Protein AF-A0A644Y6Y7-F1 (afdb_monomer)

Solvent-accessible surface area (backbone atoms only — not comparable to full-atom values): 11329 Å² total; per-residue (Å²): 133,90,76,83,87,80,85,87,76,95,66,76,92,80,59,76,90,60,76,43,80,50,79,48,65,76,40,75,48,71,58,93,58,73,87,59,86,86,67,81,87,57,89,36,66,72,38,79,41,64,37,29,36,43,36,39,32,54,29,38,30,46,58,86,27,47,27,27,39,36,35,48,16,32,20,32,39,39,35,35,44,30,40,24,22,5,34,22,27,32,36,40,32,64,40,100,88,33,59,34,57,37,37,38,38,33,39,43,41,74,39,92,52,36,75,30,49,33,34,51,40,79,68,52,95,68,77,60,63,26,37,39,34,43,32,76,23,70,37,49,48,85,54,42,33,45,46,58,61,102,57,71,50,56,49,44,74,44,33,56,30,39,29,38,28,96,59,63,50,77,78,65,48,37,23,29,44,37,51,19,33,41,32,40,79,75,68,52,92,97,54,85,42,38,28,36,26,75,34,67,27,57,59,52,22,49,59,40,74,64,132

Foldseek 3Di:
DPDDDDDDDPDDPPDDQDADAEEDEQEEQDDPCPVPPPDPPDQFESEEDDAHEYEYYLYEYAEDHQEDYEDELYQYYYYAQYEYAYQEDYEYDHDPPHHNAEHEAHNYYYDPNHQAPYEYPDADQDDDAYEYEYYPAEEELSNQAHYDPPDPHNYHYHYAYEYEYCDDLQVVQRAHAANYKYAYPDDDPPDAGIWGFHHHDRGHTDIDGDD

Mean predicted aligned error: 7.57 Å

Organism: NCBI:txid1076179

Secondary structure (DSSP, 8-state):
------------TT---S-EEEEEEEEEE--TTTT-TT--SS--EEEEEESEEEEEEEEEE-TT-SEEEEEES-SEEEEEEEEE-SSEEEEEE-BTTB---EEEEEEEEE-TT-SEEEEE-S--SS----EEEEES-EEEGGGS--B--SS-TTPEEEE--EEEESS-TTTTT--B-TT-EEEESSPPTTS--EEEE-S-BSS---EEE--

Radius of gyration: 17.97 Å; Cα contacts (8 Å, |Δi|>4): 541; chains: 1; bounding box: 52×45×50 Å

Structure (mmCIF, N/CA/C/O backbone):
data_AF-A0A644Y6Y7-F1
#
_entry.id   AF-A0A644Y6Y7-F1
#
loop_
_atom_site.group_PDB
_atom_site.id
_atom_site.type_symbol
_atom_site.label_atom_id
_atom_site.label_alt_id
_atom_site.label_comp_id
_atom_site.label_asym_id
_atom_site.label_entity_id
_atom_site.label_seq_id
_atom_site.pdbx_PDB_ins_code
_atom_site.Cartn_x
_atom_site.Cartn_y
_atom_site.Cartn_z
_atom_site.occupancy
_atom_site.B_iso_or_equiv
_atom_site.auth_seq_id
_atom_site.auth_comp_id
_atom_site.auth_asym_id
_atom_site.auth_atom_id
_atom_site.pdbx_PDB_model_num
ATOM 1 N N . MET A 1 1 ? 11.409 -24.906 -17.762 1.00 33.22 1 MET A N 1
ATOM 2 C CA . MET A 1 1 ? 11.076 -23.745 -16.914 1.00 33.22 1 MET A CA 1
ATOM 3 C C . MET A 1 1 ? 11.241 -22.512 -17.775 1.00 33.22 1 MET A C 1
ATOM 5 O O . MET A 1 1 ? 12.354 -22.256 -18.216 1.00 33.22 1 MET A O 1
ATOM 9 N N . ASN A 1 2 ? 10.146 -21.827 -18.093 1.00 30.47 2 ASN A N 1
ATOM 10 C CA . ASN A 1 2 ? 10.192 -20.562 -18.823 1.00 30.47 2 ASN A CA 1
ATOM 11 C C . ASN A 1 2 ? 10.361 -19.451 -17.783 1.00 30.47 2 ASN A C 1
ATOM 13 O O . ASN A 1 2 ? 9.376 -18.983 -17.228 1.00 30.47 2 ASN A O 1
ATOM 17 N N . GLY A 1 3 ? 11.607 -19.117 -17.449 1.00 36.16 3 GLY A N 1
ATOM 18 C CA . GLY A 1 3 ? 11.905 -17.978 -16.581 1.00 36.16 3 GLY A CA 1
ATOM 19 C C . GLY A 1 3 ? 11.764 -16.668 -17.356 1.00 36.16 3 GLY A C 1
ATOM 20 O O . GLY A 1 3 ? 12.211 -16.578 -18.500 1.00 36.16 3 GLY A O 1
ATOM 21 N N . VAL A 1 4 ? 11.136 -15.665 -16.744 1.00 34.22 4 VAL A N 1
ATOM 22 C CA . VAL A 1 4 ? 11.093 -14.292 -17.265 1.00 34.22 4 VAL A CA 1
ATOM 23 C C . VAL A 1 4 ? 12.435 -13.622 -16.965 1.00 34.22 4 VAL A C 1
ATOM 25 O O . VAL A 1 4 ? 12.913 -13.659 -15.834 1.00 34.22 4 VAL A O 1
ATOM 28 N N . ILE A 1 5 ? 13.055 -13.018 -17.981 1.00 32.66 5 ILE A N 1
ATOM 29 C CA . ILE A 1 5 ? 14.253 -12.188 -17.813 1.00 32.66 5 ILE A CA 1
ATOM 30 C C . ILE A 1 5 ? 13.785 -10.784 -17.424 1.00 32.66 5 ILE A C 1
ATOM 32 O O . ILE A 1 5 ? 13.133 -10.108 -18.219 1.00 32.66 5 ILE A O 1
ATOM 36 N N . VAL A 1 6 ? 14.114 -10.350 -16.208 1.00 36.97 6 VAL A N 1
ATOM 37 C CA . VAL A 1 6 ? 13.891 -8.973 -15.747 1.00 36.97 6 VAL A CA 1
ATOM 38 C C . VAL A 1 6 ? 15.163 -8.168 -15.999 1.00 36.97 6 VAL A C 1
ATOM 40 O O . VAL A 1 6 ? 16.246 -8.543 -15.551 1.00 36.97 6 VAL A O 1
ATOM 43 N N . HIS A 1 7 ? 15.040 -7.063 -16.730 1.00 34.38 7 HIS A N 1
ATOM 44 C CA . HIS A 1 7 ? 16.131 -6.116 -16.932 1.00 34.38 7 HIS A CA 1
ATOM 45 C C . HIS A 1 7 ? 16.099 -5.063 -15.822 1.00 34.38 7 HIS A C 1
ATOM 47 O O . HIS A 1 7 ? 15.185 -4.245 -15.768 1.00 34.38 7 HIS A O 1
ATOM 53 N N . VAL A 1 8 ? 17.104 -5.077 -14.947 1.00 38.03 8 VAL A N 1
ATOM 54 C CA . VAL A 1 8 ? 17.362 -3.987 -13.998 1.00 38.03 8 VAL A CA 1
ATOM 55 C C . VAL A 1 8 ? 18.217 -2.951 -14.726 1.00 38.03 8 VAL A C 1
ATOM 57 O O . VAL A 1 8 ? 19.347 -3.248 -15.113 1.00 38.03 8 VAL A O 1
ATOM 60 N N . ILE A 1 9 ? 17.657 -1.770 -14.991 1.00 42.19 9 ILE A N 1
ATOM 61 C CA . ILE A 1 9 ? 18.339 -0.675 -15.693 1.00 42.19 9 ILE A CA 1
ATOM 62 C C . ILE A 1 9 ? 18.574 0.460 -14.692 1.00 42.19 9 ILE A C 1
ATOM 64 O O . ILE A 1 9 ? 17.620 0.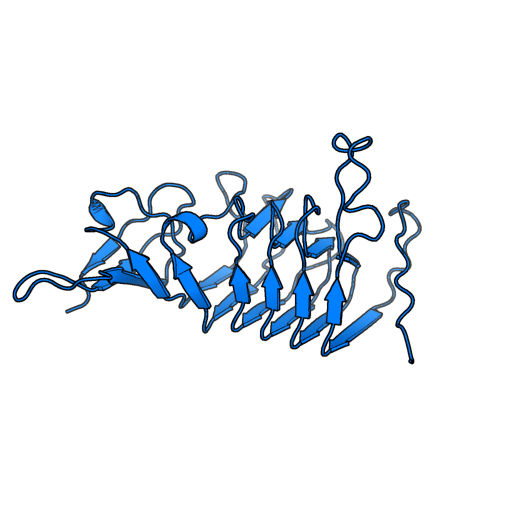989 -14.130 1.00 42.19 9 ILE A O 1
ATOM 68 N N . ASP A 1 10 ? 19.841 0.833 -14.499 1.00 37.38 10 ASP A N 1
ATOM 69 C CA . ASP A 1 10 ? 20.283 1.880 -13.558 1.00 37.38 10 ASP A CA 1
ATOM 70 C C . ASP A 1 10 ? 20.331 3.297 -14.182 1.00 37.38 10 ASP A C 1
ATOM 72 O O . ASP A 1 10 ? 20.701 4.257 -13.507 1.00 37.38 10 ASP A O 1
ATOM 76 N N . ILE A 1 11 ? 19.996 3.462 -15.471 1.00 43.34 11 ILE A N 1
ATOM 77 C CA . ILE A 1 11 ? 20.099 4.746 -16.192 1.00 43.34 11 ILE A CA 1
ATOM 78 C C . ILE A 1 11 ? 18.731 5.141 -16.758 1.00 43.34 11 ILE A C 1
ATOM 80 O O . ILE A 1 11 ? 18.232 4.524 -17.697 1.00 43.34 11 ILE A O 1
ATOM 84 N N . PHE A 1 12 ? 18.134 6.177 -16.165 1.00 52.59 12 PHE A N 1
ATOM 85 C CA . PHE A 1 12 ? 16.732 6.554 -16.373 1.00 52.59 12 PHE A CA 1
ATOM 86 C C . PHE A 1 12 ? 16.485 7.574 -17.501 1.00 52.59 12 PHE A C 1
ATOM 88 O O . PHE A 1 12 ? 15.364 7.646 -18.005 1.00 52.59 12 PHE A O 1
ATOM 95 N N . ASP A 1 13 ? 17.500 8.339 -17.921 1.00 50.34 13 ASP A N 1
ATOM 96 C CA . ASP A 1 13 ? 17.344 9.427 -18.908 1.00 50.34 13 ASP A CA 1
ATOM 97 C C . ASP A 1 13 ? 17.170 8.935 -20.359 1.00 50.34 13 ASP A C 1
ATOM 99 O O . ASP A 1 13 ? 16.609 9.653 -21.188 1.00 50.34 13 ASP A O 1
ATOM 103 N N . ASP A 1 14 ? 17.573 7.693 -20.649 1.00 53.72 14 ASP A N 1
ATOM 104 C CA . ASP A 1 14 ? 17.493 7.072 -21.981 1.00 53.72 14 ASP A CA 1
ATOM 105 C C . ASP A 1 14 ? 16.327 6.074 -22.121 1.00 53.72 14 ASP A C 1
ATOM 107 O O . ASP A 1 14 ? 16.214 5.378 -23.135 1.00 53.72 14 ASP A O 1
ATOM 111 N N . LEU A 1 15 ? 15.459 5.959 -21.108 1.00 56.88 15 LEU A N 1
ATOM 112 C CA . LEU A 1 15 ? 14.382 4.974 -21.142 1.00 56.88 15 LEU A CA 1
ATOM 113 C C . LEU A 1 15 ? 13.337 5.343 -22.216 1.00 56.88 15 LEU A C 1
ATOM 115 O O . LEU A 1 15 ? 12.848 6.480 -22.250 1.00 56.88 15 LEU A O 1
ATOM 119 N N . PRO A 1 16 ? 12.967 4.400 -23.104 1.00 60.19 16 PRO A N 1
ATOM 120 C CA . PRO A 1 16 ? 11.971 4.654 -24.134 1.00 60.19 16 PRO A CA 1
ATOM 121 C C . PRO A 1 16 ? 10.633 5.045 -23.503 1.00 60.19 16 PRO A C 1
ATOM 123 O O . PRO A 1 16 ? 10.139 4.372 -22.602 1.00 60.19 16 PRO A O 1
ATOM 126 N N . LYS A 1 17 ? 10.006 6.105 -24.019 1.00 67.12 17 LYS A N 1
ATOM 127 C CA . LYS A 1 17 ? 8.669 6.565 -23.595 1.00 67.12 17 LYS A CA 1
ATOM 128 C C . LYS A 1 17 ? 7.541 5.787 -24.277 1.00 67.12 17 LYS A C 1
ATOM 130 O O . LYS A 1 17 ? 6.439 6.306 -24.440 1.00 67.12 17 LYS A O 1
ATOM 135 N N . ASP A 1 18 ? 7.833 4.576 -24.729 1.00 64.25 18 ASP A N 1
ATOM 136 C CA . ASP A 1 18 ? 6.841 3.698 -25.326 1.00 64.25 18 ASP A CA 1
ATOM 137 C C . ASP A 1 18 ? 6.032 3.051 -24.201 1.00 64.25 18 ASP A C 1
ATOM 139 O O . ASP A 1 18 ? 6.579 2.647 -23.177 1.00 64.25 18 ASP A O 1
ATOM 143 N N . ALA A 1 19 ? 4.709 2.986 -24.353 1.00 67.88 19 ALA A N 1
ATOM 144 C CA . ALA A 1 19 ? 3.846 2.397 -23.338 1.00 67.88 19 ALA A CA 1
ATOM 145 C C . ALA A 1 19 ? 4.059 0.876 -23.290 1.00 67.88 19 ALA A C 1
ATOM 147 O O . ALA A 1 19 ? 3.524 0.137 -24.119 1.00 67.88 19 ALA A O 1
ATOM 148 N N . TYR A 1 20 ? 4.834 0.409 -22.313 1.00 75.69 20 TYR A N 1
ATOM 149 C CA . TYR A 1 20 ? 5.023 -1.016 -22.070 1.00 75.69 20 TYR A CA 1
ATOM 150 C C . TYR A 1 20 ? 3.867 -1.573 -21.246 1.00 75.69 20 TYR A C 1
ATOM 152 O O . TYR A 1 20 ? 3.346 -0.910 -20.352 1.00 75.69 20 TYR A O 1
ATOM 160 N N . GLN A 1 21 ? 3.465 -2.806 -21.544 1.00 87.69 21 GLN A N 1
ATOM 161 C CA . GLN A 1 21 ? 2.546 -3.564 -20.705 1.00 87.69 21 GLN A CA 1
ATOM 162 C C . GLN A 1 21 ? 3.237 -4.844 -20.253 1.00 87.69 21 GLN A C 1
ATOM 164 O O . GLN A 1 21 ? 3.525 -5.717 -21.071 1.00 87.69 21 GLN A O 1
ATOM 169 N N . THR A 1 22 ? 3.452 -4.961 -18.946 1.00 87.88 22 THR A N 1
ATOM 170 C CA . THR A 1 22 ? 4.110 -6.119 -18.338 1.00 87.88 22 THR A CA 1
ATOM 171 C C . THR A 1 22 ? 3.176 -6.776 -17.333 1.00 87.88 22 THR A C 1
ATOM 173 O O . THR A 1 22 ? 2.529 -6.101 -16.529 1.00 87.88 22 THR A O 1
ATOM 176 N N . THR A 1 23 ? 3.098 -8.104 -17.369 1.00 91.81 23 THR A N 1
ATOM 177 C CA . THR A 1 23 ? 2.303 -8.894 -16.427 1.00 91.81 23 THR A CA 1
ATOM 178 C C . THR A 1 23 ? 3.146 -10.027 -15.863 1.00 91.81 23 THR A C 1
ATOM 180 O O . THR A 1 23 ? 3.744 -10.783 -16.626 1.00 91.81 23 THR A O 1
ATOM 183 N N . PHE A 1 24 ? 3.165 -10.139 -14.538 1.00 92.25 24 PHE A N 1
ATOM 184 C CA . PHE A 1 24 ? 3.749 -11.247 -13.792 1.00 92.25 24 PHE A CA 1
ATOM 185 C C . PHE A 1 24 ? 2.609 -12.014 -13.119 1.00 92.25 24 PHE A C 1
ATOM 187 O O . PHE A 1 24 ? 1.751 -11.394 -12.494 1.00 92.25 24 PHE A O 1
ATOM 194 N N . ASN A 1 25 ? 2.586 -13.335 -13.285 1.00 93.88 25 ASN A N 1
ATOM 195 C CA . ASN A 1 25 ? 1.631 -14.231 -12.629 1.00 93.88 25 ASN A CA 1
ATOM 196 C C . ASN A 1 25 ? 2.425 -15.311 -11.898 1.00 93.88 25 ASN A C 1
ATOM 198 O O . ASN A 1 25 ? 3.425 -15.775 -12.458 1.00 93.88 25 ASN A O 1
ATOM 202 N N . ASP A 1 26 ? 1.985 -15.709 -10.707 1.00 95.31 26 ASP A N 1
ATOM 203 C CA . ASP A 1 26 ? 2.552 -16.840 -9.960 1.00 95.31 26 ASP A CA 1
ATOM 204 C C . ASP A 1 26 ? 4.076 -16.715 -9.758 1.00 95.31 26 ASP A C 1
ATOM 206 O O . ASP A 1 26 ? 4.853 -17.637 -10.031 1.00 95.31 26 ASP A O 1
ATOM 210 N N . CYS A 1 27 ? 4.539 -15.524 -9.369 1.00 92.31 27 CYS A N 1
ATOM 211 C CA . CYS A 1 27 ? 5.966 -15.203 -9.297 1.00 92.31 27 CYS A CA 1
ATOM 212 C C . CYS A 1 27 ? 6.473 -15.124 -7.857 1.00 92.31 27 CYS A C 1
ATOM 214 O O . CYS A 1 27 ? 5.796 -14.617 -6.968 1.00 92.31 27 CYS A O 1
ATOM 216 N N . ILE A 1 28 ? 7.724 -15.537 -7.653 1.00 92.94 28 ILE A N 1
ATOM 217 C CA . ILE A 1 28 ? 8.455 -15.334 -6.400 1.00 92.94 28 ILE A CA 1
ATOM 218 C C . ILE A 1 28 ? 9.710 -14.522 -6.713 1.00 92.94 28 ILE A C 1
ATOM 220 O O . ILE A 1 28 ? 10.533 -14.926 -7.536 1.00 92.94 28 ILE A O 1
ATOM 224 N N . PHE A 1 29 ? 9.848 -13.375 -6.057 1.00 90.69 29 PHE A N 1
ATOM 225 C CA . PHE A 1 29 ? 11.029 -12.526 -6.103 1.00 90.69 29 PHE A CA 1
ATOM 226 C C . PHE A 1 29 ? 11.869 -12.801 -4.859 1.00 90.69 29 PHE A C 1
ATOM 228 O O . PHE A 1 29 ? 11.477 -12.467 -3.742 1.00 90.69 29 PHE A O 1
ATOM 235 N N . GLU A 1 30 ? 13.037 -13.404 -5.054 1.00 88.62 30 GLU A N 1
ATOM 236 C CA . GLU A 1 30 ? 13.972 -13.750 -3.985 1.00 88.62 30 GLU A CA 1
ATOM 237 C C . GLU A 1 30 ? 15.389 -13.280 -4.317 1.00 88.62 30 GLU A C 1
ATOM 239 O O . GLU A 1 30 ? 15.792 -13.185 -5.480 1.00 88.62 30 GLU A O 1
ATOM 244 N N . ARG A 1 31 ? 16.172 -12.971 -3.281 1.00 79.62 31 ARG A N 1
ATOM 245 C CA . ARG A 1 31 ? 17.577 -12.602 -3.446 1.00 79.62 31 ARG A CA 1
ATOM 246 C C . ARG A 1 31 ? 18.446 -13.848 -3.558 1.00 79.62 31 ARG A C 1
ATOM 248 O O . ARG A 1 31 ? 18.603 -14.589 -2.593 1.00 79.62 31 ARG A O 1
ATOM 255 N N . ALA A 1 32 ? 19.111 -14.015 -4.699 1.00 75.62 32 ALA A N 1
ATOM 256 C CA . ALA A 1 32 ? 20.107 -15.076 -4.880 1.00 75.62 32 ALA A CA 1
ATOM 257 C C . ALA A 1 32 ? 21.309 -14.942 -3.920 1.00 75.62 32 ALA A C 1
ATOM 259 O O . ALA A 1 32 ? 21.985 -15.924 -3.624 1.00 75.62 32 ALA A O 1
ATOM 260 N N . ASP A 1 33 ? 21.569 -13.731 -3.420 1.00 68.75 33 ASP A N 1
ATOM 261 C CA . ASP A 1 33 ? 22.635 -13.404 -2.473 1.00 68.75 33 ASP A CA 1
ATOM 262 C C . ASP A 1 33 ? 22.129 -13.218 -1.031 1.00 68.75 33 ASP A C 1
ATOM 264 O O . ASP A 1 33 ? 22.835 -12.641 -0.209 1.00 68.75 33 ASP A O 1
ATOM 268 N N . ALA A 1 34 ? 20.935 -13.722 -0.687 1.00 60.53 34 ALA A N 1
ATOM 269 C CA . ALA A 1 34 ? 20.349 -13.585 0.654 1.00 60.53 34 ALA A CA 1
ATOM 270 C C . ALA A 1 34 ? 21.260 -14.093 1.796 1.00 60.53 34 ALA A C 1
ATOM 272 O O . ALA A 1 34 ? 21.122 -13.657 2.938 1.00 60.53 34 ALA A O 1
ATOM 273 N N . GLY A 1 35 ? 22.209 -14.988 1.495 1.00 54.75 35 GLY A N 1
ATOM 274 C CA . GLY A 1 35 ? 23.210 -15.492 2.442 1.00 54.75 35 GLY A CA 1
ATOM 275 C C . GLY A 1 35 ? 24.507 -14.675 2.538 1.00 54.75 35 GLY A C 1
ATOM 276 O O . GLY A 1 35 ? 25.344 -14.990 3.384 1.00 54.75 35 GLY A O 1
ATOM 277 N N . ASP A 1 36 ? 24.706 -13.657 1.695 1.00 55.41 36 ASP A N 1
ATOM 278 C CA . ASP A 1 36 ? 25.962 -12.906 1.602 1.00 55.41 36 ASP A CA 1
ATOM 279 C C . ASP A 1 36 ? 25.820 -11.520 2.261 1.00 55.41 36 ASP A C 1
ATOM 281 O O . ASP A 1 36 ? 25.376 -10.527 1.681 1.00 55.41 36 ASP A O 1
ATOM 285 N N . PHE A 1 37 ? 26.175 -11.453 3.545 1.00 51.41 37 PHE A N 1
ATOM 286 C CA . PHE A 1 37 ? 25.917 -10.312 4.437 1.00 51.41 37 PHE A CA 1
ATOM 287 C C . PHE A 1 37 ? 26.700 -9.022 4.106 1.00 51.41 37 PHE A C 1
ATOM 289 O O . PHE A 1 37 ? 26.582 -8.031 4.830 1.00 51.41 37 PHE A O 1
ATOM 296 N N . LEU A 1 38 ? 27.511 -9.002 3.044 1.00 49.19 38 LEU A N 1
ATOM 297 C CA . LEU A 1 38 ? 28.545 -7.983 2.825 1.00 49.19 38 LEU A CA 1
ATOM 298 C C . LEU A 1 38 ? 28.103 -6.717 2.073 1.00 49.19 38 LEU A C 1
ATOM 300 O O . LEU A 1 38 ? 28.910 -5.799 1.921 1.00 49.19 38 LEU A O 1
ATOM 304 N N . LYS A 1 39 ? 26.844 -6.590 1.635 1.00 50.78 39 LYS A N 1
ATOM 305 C CA . LYS A 1 39 ? 26.365 -5.370 0.950 1.00 50.78 39 LYS A CA 1
ATOM 306 C C . LYS A 1 39 ? 24.963 -4.944 1.392 1.00 50.78 39 LYS A C 1
ATOM 308 O O . LYS A 1 39 ? 24.040 -4.902 0.592 1.00 50.78 39 LYS A O 1
ATOM 313 N N . LYS A 1 40 ? 24.811 -4.578 2.669 1.00 51.16 40 LYS A N 1
ATOM 314 C CA . LYS A 1 40 ? 23.566 -3.985 3.208 1.00 51.16 40 LYS A CA 1
ATOM 315 C C . LYS A 1 40 ? 23.445 -2.462 3.019 1.00 51.16 40 LYS A C 1
ATOM 317 O O . LYS A 1 40 ? 22.456 -1.881 3.431 1.00 51.16 40 LYS A O 1
ATOM 322 N N . ALA A 1 41 ? 24.447 -1.804 2.429 1.00 51.03 41 ALA A N 1
ATOM 323 C CA . ALA A 1 41 ? 24.497 -0.339 2.326 1.00 51.03 41 ALA A CA 1
ATOM 324 C C . ALA A 1 41 ? 23.964 0.232 0.998 1.00 51.03 41 ALA A C 1
ATOM 326 O O . ALA A 1 41 ? 24.022 1.442 0.796 1.00 51.03 41 ALA A O 1
ATOM 327 N N . LYS A 1 42 ? 23.502 -0.613 0.070 1.00 62.19 42 LYS A N 1
ATOM 328 C CA . LYS A 1 42 ? 22.872 -0.163 -1.176 1.00 62.19 42 LYS A CA 1
ATOM 329 C C . LYS A 1 42 ? 21.390 -0.486 -1.116 1.00 62.19 42 LYS A C 1
ATOM 331 O O . LYS A 1 42 ? 21.042 -1.591 -0.712 1.00 62.19 42 LYS A O 1
ATOM 336 N N . GLU A 1 43 ? 20.561 0.467 -1.522 1.00 73.12 43 GLU A N 1
ATOM 337 C CA . GLU A 1 43 ? 19.141 0.229 -1.764 1.00 73.12 43 GLU A CA 1
ATOM 338 C C . GLU A 1 43 ? 18.994 -0.918 -2.769 1.00 73.12 43 GLU A C 1
ATOM 340 O O . GLU A 1 43 ? 19.635 -0.914 -3.823 1.00 73.12 43 GLU A O 1
ATOM 345 N N . VAL A 1 44 ? 18.195 -1.924 -2.413 1.00 83.75 44 VAL A N 1
ATOM 346 C CA . VAL A 1 44 ? 17.898 -3.056 -3.296 1.00 83.75 44 VAL A CA 1
ATOM 347 C C . VAL A 1 44 ? 16.398 -3.095 -3.534 1.00 83.75 44 VAL A C 1
ATOM 349 O O . VAL A 1 44 ? 15.624 -3.330 -2.605 1.00 83.75 44 VAL A O 1
ATOM 352 N N . VAL A 1 45 ? 16.006 -2.868 -4.785 1.00 86.62 45 VAL A N 1
ATOM 353 C CA . VAL A 1 45 ? 14.618 -2.915 -5.248 1.00 86.62 45 VAL A CA 1
ATOM 354 C C . VAL A 1 45 ? 14.380 -4.252 -5.947 1.00 86.62 45 VAL A C 1
ATOM 356 O O . VAL A 1 45 ? 15.138 -4.599 -6.852 1.00 86.62 45 VAL A O 1
ATOM 359 N N . ALA A 1 46 ? 13.351 -5.001 -5.550 1.00 85.62 46 ALA A N 1
ATOM 360 C CA . ALA A 1 46 ? 13.059 -6.302 -6.157 1.00 85.62 46 ALA A CA 1
ATOM 361 C C . ALA A 1 46 ? 12.491 -6.161 -7.576 1.00 85.62 46 ALA A C 1
ATOM 363 O O . ALA A 1 46 ? 12.920 -6.856 -8.497 1.00 85.62 46 ALA A O 1
ATOM 364 N N . LEU A 1 47 ? 11.546 -5.235 -7.759 1.00 88.75 47 LEU A N 1
ATOM 365 C CA . LEU A 1 47 ? 10.957 -4.913 -9.052 1.00 88.75 47 LEU A CA 1
ATOM 366 C C . LEU A 1 47 ? 10.849 -3.400 -9.235 1.00 88.75 47 LEU A C 1
ATOM 368 O O . LEU A 1 47 ? 10.150 -2.721 -8.485 1.00 88.75 47 LEU A O 1
ATOM 372 N N . ASN A 1 48 ? 11.498 -2.889 -10.279 1.00 88.12 48 ASN A N 1
ATOM 373 C CA . ASN A 1 48 ? 11.379 -1.500 -10.704 1.00 88.12 48 ASN A CA 1
ATOM 374 C C . ASN A 1 48 ? 10.493 -1.416 -11.953 1.00 88.12 48 ASN A C 1
ATOM 376 O O . ASN A 1 48 ? 10.817 -1.992 -12.992 1.00 88.12 48 ASN A O 1
ATOM 380 N N . GLY A 1 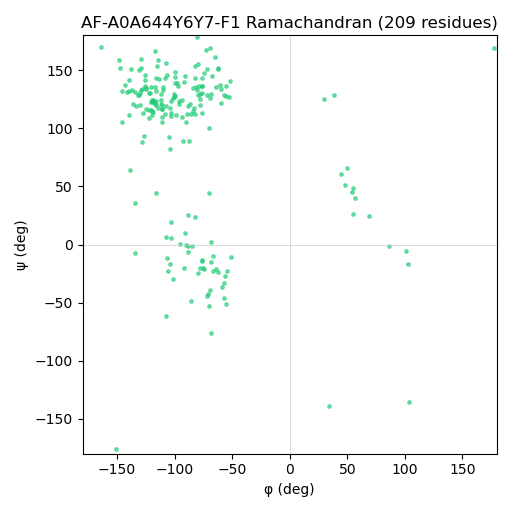49 ? 9.358 -0.732 -11.841 1.00 84.44 49 GLY A N 1
ATOM 381 C CA . GLY A 1 49 ? 8.464 -0.454 -12.956 1.00 84.44 49 GLY A CA 1
ATOM 382 C C . GLY A 1 49 ? 8.694 0.946 -13.513 1.00 84.44 49 GLY A C 1
ATOM 383 O O . GLY A 1 49 ? 8.792 1.903 -12.751 1.00 84.44 49 GLY A O 1
ATOM 384 N N . TYR A 1 50 ? 8.680 1.074 -14.838 1.00 82.56 50 TYR A N 1
ATOM 385 C CA . TYR A 1 50 ? 8.773 2.351 -15.542 1.00 82.56 50 TYR A CA 1
ATOM 386 C C . TYR A 1 50 ? 7.734 2.425 -16.658 1.00 82.56 50 TYR A C 1
ATOM 388 O O . TYR A 1 50 ? 7.655 1.479 -17.430 1.00 82.56 50 TYR A O 1
ATOM 396 N N . TYR A 1 51 ? 6.986 3.536 -16.714 1.00 76.50 51 TYR A N 1
ATOM 397 C CA . TYR A 1 51 ? 6.059 3.984 -17.771 1.00 76.50 51 TYR A CA 1
ATOM 398 C C . TYR A 1 51 ? 5.178 2.925 -18.481 1.00 76.50 51 TYR A C 1
ATOM 400 O O . TYR A 1 51 ? 5.633 1.945 -19.058 1.00 76.50 51 TYR A O 1
ATOM 408 N N . GLY A 1 52 ? 3.868 3.179 -18.546 1.00 85.50 52 GLY A N 1
ATOM 409 C CA . GLY A 1 52 ? 2.895 2.252 -19.139 1.00 85.50 52 GLY A CA 1
ATOM 410 C C . GLY A 1 52 ? 2.097 1.501 -18.075 1.00 85.50 52 GLY A C 1
ATOM 411 O O . GLY A 1 52 ? 1.620 2.124 -17.127 1.00 85.50 52 GLY A O 1
ATOM 412 N N . LYS A 1 53 ? 1.916 0.188 -18.234 1.00 91.06 53 LYS A N 1
ATOM 413 C CA . LYS A 1 53 ? 1.078 -0.649 -17.369 1.00 91.06 53 LYS A CA 1
ATOM 414 C C . LYS A 1 53 ? 1.850 -1.830 -16.786 1.00 91.06 53 LYS A C 1
ATOM 416 O O . LYS A 1 53 ? 2.497 -2.582 -17.512 1.00 91.06 53 LYS A O 1
ATOM 421 N N . LEU A 1 54 ? 1.691 -2.051 -15.487 1.00 93.88 54 LEU A N 1
ATOM 422 C CA . LEU A 1 54 ? 2.237 -3.197 -14.773 1.00 93.88 54 LEU A CA 1
ATOM 423 C C . LEU A 1 54 ? 1.129 -3.941 -14.027 1.00 93.88 54 LEU A C 1
ATOM 425 O O . LEU A 1 54 ? 0.251 -3.341 -13.406 1.00 93.88 54 LEU A O 1
ATOM 429 N N . THR A 1 55 ? 1.146 -5.265 -14.109 1.00 96.25 55 THR A N 1
ATOM 430 C CA . THR A 1 55 ? 0.215 -6.127 -13.378 1.00 96.25 55 THR A CA 1
ATOM 431 C C . THR A 1 55 ? 0.979 -7.242 -12.679 1.00 96.25 55 THR A C 1
ATOM 433 O O . THR A 1 55 ? 1.783 -7.919 -13.318 1.00 96.25 55 THR A O 1
ATOM 436 N N . LEU A 1 56 ? 0.731 -7.407 -11.384 1.00 97.38 56 LEU A N 1
ATOM 437 C CA . LEU A 1 56 ? 1.219 -8.499 -10.551 1.00 97.38 56 LEU A CA 1
ATOM 438 C C . LEU A 1 56 ? -0.000 -9.285 -10.083 1.00 97.38 56 LEU A C 1
ATOM 440 O O . LEU A 1 56 ? -0.897 -8.687 -9.494 1.00 97.38 56 LEU A O 1
ATOM 444 N N . ASN A 1 57 ? -0.031 -10.580 -10.373 1.00 97.12 57 ASN A N 1
ATOM 445 C CA . ASN A 1 57 ? -1.047 -11.503 -9.883 1.00 97.12 57 ASN A CA 1
ATOM 446 C C . ASN A 1 57 ? -0.347 -12.626 -9.125 1.00 97.12 57 ASN A C 1
ATOM 448 O O . ASN A 1 57 ? 0.622 -13.182 -9.653 1.00 97.12 57 ASN A O 1
ATOM 452 N N . ASP A 1 58 ? -0.805 -12.937 -7.917 1.00 96.69 58 ASP A N 1
ATOM 453 C CA . ASP A 1 58 ? -0.334 -14.093 -7.147 1.00 96.69 58 ASP A CA 1
ATOM 454 C C . ASP A 1 58 ? 1.200 -14.062 -6.974 1.00 96.69 58 ASP A C 1
ATOM 456 O O . ASP A 1 58 ? 1.933 -14.997 -7.311 1.00 96.69 58 ASP A O 1
ATOM 460 N N . CYS A 1 59 ? 1.723 -12.903 -6.558 1.00 96.62 59 CYS A N 1
ATOM 461 C CA . CYS A 1 59 ? 3.164 -12.649 -6.476 1.00 96.62 59 CYS A CA 1
ATOM 462 C C . CYS A 1 59 ? 3.650 -12.588 -5.026 1.00 96.62 59 CYS A C 1
ATOM 464 O O . CYS A 1 59 ? 3.001 -12.025 -4.153 1.00 96.62 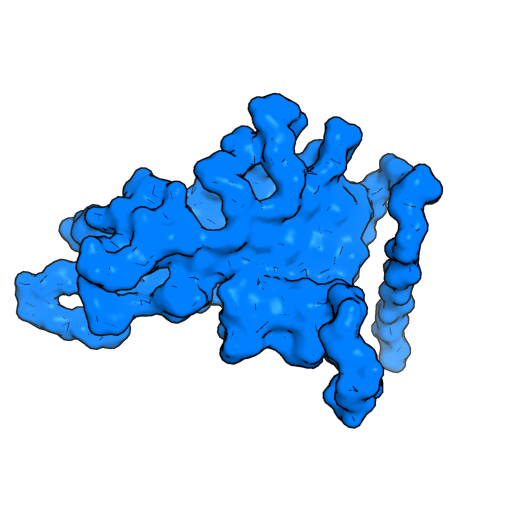59 CYS A O 1
ATOM 466 N N . THR A 1 60 ? 4.854 -13.093 -4.776 1.00 96.94 60 THR A N 1
ATOM 467 C CA . THR A 1 60 ? 5.521 -13.026 -3.471 1.00 96.94 60 THR A CA 1
ATOM 468 C C . THR A 1 60 ? 6.858 -12.310 -3.589 1.00 96.94 60 THR A C 1
ATOM 470 O O . THR A 1 60 ? 7.685 -12.660 -4.429 1.00 96.94 60 THR A O 1
ATOM 473 N N . PHE A 1 61 ? 7.094 -11.334 -2.718 1.00 95.06 61 PHE A N 1
ATOM 474 C CA . PHE A 1 61 ? 8.368 -10.639 -2.566 1.00 95.06 61 PHE A CA 1
ATOM 475 C C . PHE A 1 61 ? 8.995 -11.019 -1.228 1.00 95.06 61 PHE A C 1
ATOM 477 O O . PHE A 1 61 ? 8.541 -10.568 -0.180 1.00 95.06 61 PHE A O 1
ATOM 484 N N . SER A 1 62 ? 10.027 -11.858 -1.264 1.00 90.31 62 SER A N 1
ATOM 485 C CA . SER A 1 62 ? 10.705 -12.370 -0.069 1.00 90.31 62 SER A CA 1
ATOM 486 C C . SER A 1 62 ? 11.568 -11.306 0.616 1.00 90.31 62 SER A C 1
ATOM 488 O O . SER A 1 62 ? 11.892 -10.273 0.032 1.00 90.31 62 SER A O 1
ATOM 490 N N . SER A 1 63 ? 12.015 -11.579 1.840 1.00 87.94 63 SER A N 1
ATOM 491 C CA . SER A 1 63 ? 12.885 -10.669 2.587 1.00 87.94 63 SER A CA 1
ATOM 492 C C . SER A 1 63 ? 14.271 -10.441 1.994 1.00 87.94 63 SER A C 1
ATOM 494 O O . SER A 1 63 ? 14.785 -11.176 1.148 1.00 87.94 63 SER A O 1
ATOM 496 N N . GLY A 1 64 ? 14.886 -9.346 2.448 1.00 81.31 64 GLY A N 1
ATOM 497 C CA . GLY A 1 64 ? 16.220 -8.912 2.038 1.00 81.31 64 GLY A CA 1
ATOM 498 C C . GLY A 1 64 ? 16.239 -7.783 1.007 1.00 81.31 64 GLY A C 1
ATOM 499 O O . GLY A 1 64 ? 17.326 -7.279 0.713 1.00 81.31 64 GLY A O 1
ATOM 500 N N . PHE A 1 65 ? 15.088 -7.357 0.481 1.00 85.50 65 PHE A N 1
ATOM 501 C CA . PHE A 1 65 ? 14.973 -6.128 -0.311 1.00 85.50 65 PHE A CA 1
ATOM 502 C C . PHE A 1 65 ? 14.643 -4.924 0.576 1.00 85.50 65 PHE A C 1
ATOM 504 O O . PHE A 1 65 ? 13.883 -5.037 1.539 1.00 85.50 65 PHE A O 1
ATOM 511 N N . THR A 1 66 ? 15.181 -3.760 0.209 1.00 88.88 66 THR A N 1
ATOM 512 C CA . THR A 1 66 ? 14.772 -2.472 0.785 1.00 88.88 66 THR A CA 1
ATOM 513 C C . THR A 1 66 ? 13.375 -2.101 0.295 1.00 88.88 66 THR A C 1
ATOM 515 O O . THR A 1 66 ? 12.541 -1.684 1.089 1.00 88.88 66 THR A O 1
ATOM 518 N N . THR A 1 67 ? 13.101 -2.312 -0.997 1.00 91.94 67 THR A N 1
ATOM 519 C CA . THR A 1 67 ? 11.792 -2.048 -1.607 1.00 91.94 67 THR A CA 1
ATOM 520 C C . THR A 1 67 ? 11.334 -3.258 -2.415 1.00 91.94 67 THR A C 1
ATOM 522 O O . THR A 1 67 ? 12.087 -3.755 -3.252 1.00 91.94 67 THR A O 1
ATOM 525 N N . GLY A 1 68 ? 10.100 -3.718 -2.206 1.00 94.69 68 GLY A N 1
ATOM 526 C CA . GLY A 1 68 ? 9.478 -4.758 -3.024 1.00 94.69 68 GLY A CA 1
ATOM 527 C C . GLY A 1 68 ? 9.189 -4.250 -4.434 1.00 94.69 68 GLY A C 1
ATOM 528 O O . GLY A 1 68 ? 9.932 -4.530 -5.376 1.00 94.69 68 GLY A O 1
ATOM 529 N N . TYR A 1 69 ? 8.138 -3.444 -4.576 1.00 96.19 69 TYR A N 1
ATOM 530 C CA . TYR A 1 69 ? 7.776 -2.827 -5.849 1.00 96.19 69 TYR A CA 1
ATOM 531 C C . TYR A 1 69 ? 8.010 -1.314 -5.840 1.00 96.19 69 TYR A C 1
ATOM 533 O O . TYR A 1 69 ? 7.407 -0.574 -5.063 1.00 96.19 69 TYR A O 1
ATOM 541 N N . PHE A 1 70 ? 8.859 -0.843 -6.750 1.00 92.50 70 PHE A N 1
ATOM 542 C CA . PHE A 1 70 ? 9.056 0.575 -7.017 1.00 92.50 70 PHE A CA 1
ATOM 543 C C . PHE A 1 70 ? 8.341 0.973 -8.311 1.00 92.50 70 PHE A C 1
ATOM 545 O O . PHE A 1 70 ? 8.708 0.538 -9.402 1.00 92.50 70 PHE A O 1
ATOM 552 N N . ASN A 1 71 ? 7.304 1.799 -8.195 1.00 90.50 71 ASN A N 1
ATOM 553 C CA . ASN A 1 71 ? 6.632 2.431 -9.323 1.00 90.50 71 ASN A CA 1
ATOM 554 C C . ASN A 1 71 ? 7.308 3.775 -9.621 1.00 90.50 71 ASN A C 1
ATOM 556 O O . ASN A 1 71 ? 7.091 4.752 -8.901 1.00 90.50 71 ASN A O 1
ATOM 560 N N . PHE A 1 72 ? 8.086 3.817 -10.702 1.00 86.88 72 PHE A N 1
ATOM 561 C CA . PHE A 1 72 ? 8.727 5.022 -11.215 1.00 86.88 72 PHE A CA 1
ATOM 562 C C . PHE A 1 72 ? 7.978 5.537 -12.455 1.00 86.88 72 PHE A C 1
ATOM 564 O O . PHE A 1 72 ? 8.326 5.255 -13.603 1.00 86.88 72 PHE A O 1
ATOM 571 N N . GLY A 1 73 ? 6.889 6.274 -12.223 1.00 81.62 73 GLY A N 1
ATOM 572 C CA . GLY A 1 73 ? 6.064 6.862 -13.284 1.00 81.62 73 GLY A CA 1
ATOM 573 C C . GLY A 1 73 ? 5.280 5.856 -14.134 1.00 81.62 73 GLY A C 1
ATOM 574 O O . GLY A 1 73 ? 4.955 6.160 -15.284 1.00 81.62 73 GLY A O 1
ATOM 575 N N . VAL A 1 74 ? 4.976 4.666 -13.606 1.00 88.06 74 VAL A N 1
ATOM 576 C CA . VAL A 1 74 ? 4.074 3.707 -14.266 1.00 88.06 74 VAL A CA 1
ATOM 577 C C . VAL A 1 74 ? 2.659 4.276 -14.227 1.00 88.06 74 VAL A C 1
ATOM 579 O O . VAL A 1 74 ? 2.148 4.623 -13.162 1.00 88.06 74 VAL A O 1
ATOM 582 N N . ALA A 1 75 ? 2.023 4.375 -15.394 1.00 88.12 75 ALA A N 1
ATOM 583 C CA . ALA A 1 75 ? 0.714 5.002 -15.528 1.00 88.12 75 ALA A CA 1
ATOM 584 C C . ALA A 1 75 ? -0.388 4.167 -14.865 1.00 88.12 75 ALA A C 1
ATOM 586 O O . ALA A 1 75 ? -1.279 4.715 -14.216 1.00 88.12 75 ALA A O 1
ATOM 587 N N . GLU A 1 76 ? -0.313 2.843 -14.989 1.00 92.38 76 GLU A N 1
ATOM 588 C CA . GLU A 1 76 ? -1.271 1.928 -14.380 1.00 92.38 76 GLU A CA 1
ATOM 589 C C . GLU A 1 76 ? -0.583 0.754 -13.675 1.00 92.38 76 GLU A C 1
ATOM 591 O O . GLU A 1 76 ? 0.074 -0.057 -14.324 1.00 92.38 76 GLU A O 1
ATOM 596 N N . SER A 1 77 ? -0.788 0.612 -12.367 1.00 95.56 77 SER A N 1
ATOM 597 C CA . SER A 1 77 ? -0.345 -0.554 -11.591 1.00 95.56 77 SER A CA 1
ATOM 598 C C . SER A 1 77 ? -1.544 -1.304 -11.024 1.00 95.56 77 SER A C 1
ATOM 600 O O . SER A 1 77 ? -2.431 -0.695 -10.428 1.00 95.56 77 SER A O 1
ATOM 602 N N . TYR A 1 78 ? -1.552 -2.625 -11.184 1.00 97.56 78 TYR A N 1
ATOM 603 C CA . TYR A 1 78 ? -2.538 -3.526 -10.587 1.00 97.56 78 TYR A CA 1
ATOM 604 C C . TYR A 1 78 ? -1.797 -4.632 -9.840 1.00 97.56 78 TYR A C 1
ATOM 606 O O . TYR A 1 78 ? -1.082 -5.413 -10.464 1.00 97.56 78 TYR A O 1
ATOM 614 N N . LEU A 1 79 ? -1.920 -4.654 -8.520 1.00 98.25 79 LEU A N 1
ATOM 615 C CA . LEU A 1 79 ? -1.348 -5.659 -7.634 1.00 98.25 79 LEU A CA 1
ATOM 616 C C . LEU A 1 79 ? -2.519 -6.455 -7.073 1.00 98.25 79 LEU A C 1
ATOM 618 O O . LEU A 1 79 ? -3.293 -5.892 -6.306 1.00 98.25 79 LEU A O 1
ATOM 622 N N . ASN A 1 80 ? -2.664 -7.706 -7.498 1.00 98.25 80 ASN A N 1
ATOM 623 C CA . ASN A 1 80 ? -3.749 -8.593 -7.092 1.00 98.25 80 ASN A CA 1
ATOM 624 C C . ASN A 1 80 ? -3.148 -9.823 -6.404 1.00 98.25 80 ASN A C 1
ATOM 626 O O . ASN A 1 80 ? -2.315 -10.487 -7.020 1.00 98.25 80 ASN A O 1
ATOM 630 N N . ASP A 1 81 ? -3.544 -10.093 -5.161 1.00 98.12 81 ASP A N 1
ATOM 631 C CA . ASP A 1 81 ? -2.985 -11.172 -4.327 1.00 98.12 81 ASP A CA 1
ATOM 632 C C . ASP A 1 81 ? -1.445 -11.128 -4.298 1.00 98.12 81 ASP A C 1
ATOM 634 O O . ASP A 1 81 ? -0.731 -11.941 -4.894 1.00 98.12 81 ASP A O 1
ATOM 638 N N . VAL A 1 82 ? -0.906 -10.059 -3.703 1.00 98.44 82 VAL A N 1
ATOM 639 C CA . VAL A 1 82 ? 0.546 -9.844 -3.631 1.00 98.44 82 VAL A CA 1
ATOM 640 C C . VAL A 1 82 ? 0.992 -9.787 -2.184 1.00 98.44 82 VAL A C 1
ATOM 642 O O . VAL A 1 82 ? 0.552 -8.929 -1.422 1.00 98.44 82 VAL A O 1
ATOM 645 N N . TYR A 1 83 ? 1.932 -10.655 -1.832 1.00 98.19 83 TYR A N 1
ATOM 646 C CA . TYR A 1 83 ? 2.560 -10.678 -0.520 1.00 98.19 83 TYR A CA 1
ATOM 647 C C . TYR A 1 83 ? 3.939 -10.010 -0.560 1.00 98.19 83 TYR A C 1
ATOM 649 O O . TYR A 1 83 ? 4.783 -10.352 -1.396 1.00 98.19 83 TYR A O 1
ATOM 657 N N . PHE A 1 84 ? 4.190 -9.083 0.365 1.00 97.94 84 PHE A N 1
ATOM 658 C CA . PHE A 1 84 ? 5.488 -8.427 0.532 1.00 97.94 84 PHE A CA 1
ATOM 659 C C . PHE A 1 84 ? 6.083 -8.701 1.909 1.00 97.94 84 PHE A C 1
ATOM 661 O O . PHE A 1 84 ? 5.495 -8.331 2.914 1.00 97.94 84 PHE A O 1
ATOM 668 N N . ASP A 1 85 ? 7.298 -9.235 1.958 1.00 94.62 85 ASP A N 1
ATOM 669 C CA . ASP A 1 85 ? 8.121 -9.364 3.166 1.00 94.62 85 ASP A CA 1
ATOM 670 C C . ASP A 1 85 ? 9.400 -8.521 3.039 1.00 94.62 85 ASP A C 1
ATOM 672 O O . ASP A 1 85 ? 10.505 -8.966 3.315 1.00 94.62 85 ASP A O 1
ATOM 676 N N . THR A 1 86 ? 9.271 -7.287 2.559 1.00 91.06 86 THR A N 1
ATOM 677 C CA . THR A 1 86 ? 10.383 -6.351 2.308 1.00 91.06 86 THR A CA 1
ATOM 678 C C . THR A 1 86 ? 10.289 -5.146 3.236 1.00 91.06 86 THR A C 1
ATOM 680 O O . THR A 1 86 ? 9.195 -4.831 3.674 1.00 91.06 86 THR A O 1
ATOM 683 N N . GLU A 1 87 ? 11.374 -4.409 3.494 1.00 91.75 87 GLU A N 1
ATOM 684 C CA . GLU A 1 87 ? 11.322 -3.259 4.425 1.00 91.75 87 GLU A CA 1
ATOM 685 C C . GLU A 1 87 ? 10.249 -2.226 4.028 1.00 91.75 87 GLU A C 1
ATOM 687 O O . GLU A 1 87 ? 9.378 -1.872 4.826 1.00 91.75 87 GLU A O 1
ATOM 692 N N . THR A 1 88 ? 10.272 -1.794 2.764 1.00 93.50 88 THR A N 1
ATOM 693 C CA . THR A 1 88 ? 9.195 -1.036 2.122 1.00 93.50 88 THR A CA 1
ATOM 694 C C . THR A 1 88 ? 8.473 -1.929 1.118 1.00 93.50 88 THR A C 1
ATOM 696 O O . THR A 1 88 ? 9.098 -2.397 0.169 1.00 93.50 88 THR A O 1
ATOM 699 N N . ALA A 1 89 ? 7.173 -2.185 1.274 1.00 96.50 89 ALA A N 1
ATOM 700 C CA . ALA A 1 89 ? 6.450 -3.053 0.334 1.00 96.50 89 ALA A CA 1
ATOM 701 C C . ALA A 1 89 ? 6.283 -2.375 -1.036 1.00 96.50 89 ALA A C 1
ATOM 703 O O . ALA A 1 89 ? 6.723 -2.904 -2.061 1.00 96.50 89 ALA A O 1
ATOM 704 N N . VAL A 1 90 ? 5.737 -1.156 -1.048 1.00 95.94 90 VAL A N 1
ATOM 705 C CA . VAL A 1 90 ? 5.563 -0.367 -2.272 1.00 95.94 90 VAL A CA 1
ATOM 706 C C . VAL A 1 90 ? 6.129 1.038 -2.106 1.00 95.94 90 VAL A C 1
ATOM 708 O O . VAL A 1 90 ? 5.819 1.728 -1.139 1.00 95.94 90 VAL A O 1
ATOM 711 N N . SER A 1 91 ? 6.906 1.493 -3.087 1.00 92.06 91 SER A N 1
ATOM 712 C CA . SER A 1 91 ? 7.271 2.904 -3.250 1.00 92.06 91 SER A CA 1
ATOM 713 C C . SER A 1 91 ? 6.716 3.446 -4.563 1.00 92.06 91 SER A C 1
ATOM 715 O O . SER A 1 91 ? 6.844 2.806 -5.604 1.00 92.06 91 SER A O 1
ATOM 717 N N . MET A 1 92 ? 6.128 4.639 -4.534 1.00 88.69 92 MET A N 1
ATOM 718 C CA . MET A 1 92 ? 5.571 5.301 -5.712 1.00 88.69 92 MET A CA 1
ATOM 719 C C . MET A 1 92 ? 6.176 6.688 -5.885 1.00 88.69 92 MET A C 1
ATOM 721 O O . MET A 1 92 ? 5.942 7.572 -5.057 1.00 88.69 92 MET A O 1
ATOM 725 N N . GLN A 1 93 ? 6.893 6.878 -6.992 1.00 85.38 93 GLN A N 1
ATOM 726 C CA . GLN A 1 93 ? 7.446 8.159 -7.413 1.00 85.38 93 GLN A CA 1
ATOM 727 C C . GLN A 1 93 ? 6.847 8.557 -8.773 1.00 85.38 93 GLN A C 1
ATOM 729 O O . GLN A 1 93 ? 7.087 7.886 -9.782 1.00 85.38 93 GLN A O 1
ATOM 734 N N . PRO A 1 94 ? 6.051 9.636 -8.835 1.00 78.62 94 PRO A N 1
ATOM 735 C CA . PRO A 1 94 ? 5.557 10.160 -10.096 1.00 78.62 94 PRO A CA 1
ATOM 736 C C . PRO A 1 94 ? 6.684 10.846 -10.876 1.00 78.62 94 PRO A C 1
ATOM 738 O O . PRO A 1 94 ? 7.596 11.437 -10.302 1.00 78.62 94 PRO A O 1
ATOM 741 N N . LEU A 1 95 ? 6.584 10.833 -12.206 1.00 77.94 95 LEU A N 1
ATOM 742 C CA . LEU A 1 95 ? 7.466 11.617 -13.069 1.00 77.94 95 LEU A CA 1
ATOM 743 C C . LEU A 1 95 ? 6.750 12.886 -13.509 1.00 77.94 95 LEU A C 1
ATOM 745 O O . LEU A 1 95 ? 5.560 12.869 -13.811 1.00 77.94 95 LEU A O 1
ATOM 749 N N . SER A 1 96 ? 7.489 13.986 -13.633 1.00 76.44 96 SER A N 1
ATOM 750 C CA . SER A 1 96 ? 6.935 15.271 -14.087 1.00 76.44 96 SER A CA 1
ATOM 751 C C . SER A 1 96 ? 6.241 15.189 -15.453 1.00 76.44 96 SER A C 1
ATOM 753 O O . SER A 1 96 ? 5.327 15.962 -15.735 1.00 76.44 96 SER A O 1
ATOM 755 N N . TRP A 1 97 ? 6.664 14.246 -16.297 1.00 73.94 97 TRP A N 1
ATOM 756 C CA . TRP A 1 97 ? 6.136 14.025 -17.641 1.00 73.94 97 TRP A CA 1
ATOM 757 C C . TRP A 1 97 ? 5.249 12.775 -17.762 1.00 73.94 97 TRP A C 1
ATOM 759 O O . TRP A 1 97 ? 4.582 12.629 -18.787 1.00 73.94 97 TRP A O 1
ATOM 769 N N . ALA A 1 98 ? 5.214 11.891 -16.755 1.00 72.94 98 ALA A N 1
ATOM 770 C CA . ALA A 1 98 ? 4.389 10.684 -16.768 1.00 72.94 98 ALA A CA 1
ATOM 771 C C . ALA A 1 98 ? 3.316 10.754 -15.684 1.00 72.94 98 ALA A C 1
ATOM 773 O O . ALA A 1 98 ? 3.596 10.785 -14.485 1.00 72.94 98 ALA A O 1
ATOM 774 N N . ARG A 1 99 ? 2.057 10.752 -16.117 1.00 73.44 99 ARG A N 1
ATOM 775 C CA . ARG A 1 99 ? 0.928 10.676 -15.201 1.00 73.44 99 ARG A CA 1
ATOM 776 C C . ARG A 1 99 ? 0.773 9.245 -14.691 1.00 73.44 99 ARG A C 1
ATOM 778 O O . ARG A 1 99 ? 0.674 8.328 -15.493 1.00 73.44 99 ARG A O 1
ATOM 785 N N . ILE A 1 100 ? 0.650 9.096 -13.374 1.00 81.62 100 ILE A N 1
ATOM 786 C CA . ILE A 1 100 ? 0.078 7.897 -12.756 1.00 81.62 100 ILE A CA 1
ATOM 787 C C . ILE A 1 100 ? -1.443 8.062 -12.806 1.00 81.62 100 ILE A C 1
ATOM 789 O O . ILE A 1 100 ? -1.992 8.975 -12.189 1.00 81.62 100 ILE A O 1
ATOM 793 N N . ASP A 1 101 ? -2.123 7.245 -13.602 1.00 85.31 101 ASP A N 1
ATOM 794 C CA . ASP A 1 101 ? -3.576 7.262 -13.755 1.00 85.31 101 ASP A CA 1
ATOM 795 C C . ASP A 1 101 ? -4.248 6.417 -12.668 1.00 85.31 101 ASP A C 1
ATOM 797 O O . ASP A 1 101 ? -5.176 6.891 -12.000 1.00 85.31 101 ASP A O 1
ATOM 801 N N . LYS A 1 102 ? -3.767 5.184 -12.465 1.00 90.56 102 LYS A N 1
ATOM 802 C CA . LYS A 1 102 ? -4.334 4.231 -11.503 1.00 90.56 102 LYS A CA 1
ATOM 803 C C . LYS A 1 102 ? -3.260 3.398 -10.821 1.00 90.56 102 LYS A C 1
ATOM 805 O O . LYS A 1 102 ? -2.381 2.848 -11.470 1.00 90.56 102 LYS A O 1
ATOM 810 N N . PHE A 1 103 ? -3.406 3.227 -9.520 1.00 93.94 103 PHE A N 1
ATOM 811 C CA . PHE A 1 103 ? -2.673 2.239 -8.749 1.00 93.94 103 PHE A CA 1
ATOM 812 C C . PHE A 1 103 ? -3.694 1.467 -7.922 1.00 93.94 103 PHE A C 1
ATOM 814 O O . PHE A 1 103 ? -4.423 2.067 -7.139 1.00 93.94 103 PHE A O 1
ATOM 821 N N . VAL A 1 104 ? -3.790 0.158 -8.111 1.00 97.25 104 VAL A N 1
ATOM 822 C CA . VAL A 1 104 ? -4.732 -0.694 -7.384 1.00 97.25 104 VAL A CA 1
ATOM 823 C C . VAL A 1 104 ? -3.947 -1.743 -6.614 1.00 97.25 104 VAL A C 1
ATOM 825 O O . VAL A 1 104 ? -3.156 -2.466 -7.212 1.00 97.25 104 VAL A O 1
ATOM 828 N N . LEU A 1 105 ? -4.179 -1.796 -5.307 1.00 98.25 105 LEU A N 1
ATOM 829 C CA . LEU A 1 105 ? -3.761 -2.857 -4.404 1.00 98.25 105 LEU A CA 1
ATOM 830 C C . LEU A 1 105 ? -5.028 -3.615 -4.021 1.00 98.25 105 LEU A C 1
ATOM 832 O O . LEU A 1 105 ? -5.919 -3.044 -3.394 1.00 98.25 105 LEU A O 1
ATOM 836 N N . ASP A 1 106 ? -5.131 -4.855 -4.472 1.00 98.25 106 ASP A N 1
ATOM 837 C CA . ASP A 1 106 ? -6.257 -5.752 -4.255 1.00 98.25 106 ASP A CA 1
ATOM 838 C C . ASP A 1 106 ? -5.735 -7.011 -3.568 1.00 98.25 106 ASP A C 1
ATOM 840 O O . ASP A 1 106 ? -4.905 -7.709 -4.141 1.00 98.25 106 ASP A O 1
ATOM 844 N N . ASP A 1 107 ? -6.179 -7.270 -2.340 1.00 97.94 107 ASP A N 1
ATOM 845 C CA . ASP A 1 107 ? -5.714 -8.422 -1.548 1.00 97.94 107 ASP A CA 1
ATOM 846 C C . ASP A 1 107 ? -4.180 -8.446 -1.354 1.00 97.94 107 ASP A C 1
ATOM 848 O O . ASP A 1 107 ? -3.501 -9.461 -1.469 1.00 97.94 107 ASP A O 1
ATOM 852 N N . VAL A 1 108 ? -3.587 -7.271 -1.117 1.00 98.19 108 VAL A N 1
ATOM 853 C CA . VAL A 1 108 ? -2.157 -7.152 -0.794 1.00 98.19 108 VAL A CA 1
ATOM 854 C C . VAL A 1 108 ? -1.941 -7.394 0.699 1.00 98.19 108 VAL A C 1
ATOM 856 O O . VAL A 1 108 ? -2.639 -6.811 1.532 1.00 98.19 108 VAL A O 1
ATOM 859 N N . SER A 1 109 ? -0.936 -8.202 1.036 1.00 97.00 109 SER A N 1
ATOM 860 C CA . SER A 1 109 ? -0.590 -8.576 2.412 1.00 97.00 109 SER A CA 1
ATOM 861 C C . SER A 1 109 ? 0.896 -8.366 2.719 1.00 97.00 109 SER A C 1
ATOM 863 O O . SER A 1 109 ? 1.738 -8.261 1.820 1.00 97.00 109 SER A O 1
ATOM 865 N N . TYR A 1 110 ? 1.221 -8.262 4.011 1.00 96.94 110 TYR A N 1
ATOM 866 C CA . TYR A 1 110 ? 2.543 -7.854 4.484 1.00 96.94 110 TYR A CA 1
ATOM 867 C C . TYR A 1 110 ? 3.122 -8.836 5.504 1.00 96.94 110 TYR A C 1
ATOM 869 O O . TYR A 1 110 ? 2.454 -9.234 6.457 1.00 96.94 110 TYR A O 1
ATOM 877 N N . GLY A 1 111 ? 4.390 -9.186 5.311 1.00 94.75 111 GLY A N 1
ATOM 878 C CA . GLY A 1 111 ? 5.198 -9.963 6.239 1.00 94.75 111 GLY A CA 1
ATOM 879 C C . GLY A 1 111 ? 5.765 -9.137 7.390 1.00 94.75 111 GLY A C 1
ATOM 880 O O . GLY A 1 111 ? 5.601 -7.918 7.466 1.00 94.75 111 GLY A O 1
ATOM 881 N N . GLU A 1 112 ? 6.484 -9.815 8.283 1.00 91.06 112 GLU A N 1
ATOM 882 C CA . GLU A 1 112 ? 7.072 -9.215 9.488 1.00 91.06 112 GLU A CA 1
ATOM 883 C C . GLU A 1 112 ? 8.183 -8.201 9.180 1.00 91.06 112 GLU A C 1
ATOM 885 O O . GLU A 1 112 ? 8.464 -7.325 9.997 1.00 91.06 112 GLU A O 1
ATOM 890 N N . SER A 1 113 ? 8.819 -8.297 8.008 1.00 89.56 113 SER A N 1
ATOM 891 C CA . SER A 1 113 ? 9.898 -7.380 7.627 1.00 89.56 113 SER A CA 1
ATOM 892 C C . SER A 1 113 ? 9.392 -6.002 7.191 1.00 89.56 113 SER A C 1
ATOM 894 O O . SER A 1 113 ? 10.197 -5.075 7.085 1.00 89.56 113 SER A O 1
ATOM 896 N N . VAL A 1 114 ? 8.090 -5.854 6.916 1.00 92.69 114 VAL A N 1
ATOM 897 C CA . VAL A 1 114 ? 7.508 -4.605 6.411 1.00 92.69 114 VAL A CA 1
ATOM 898 C C . VAL A 1 114 ? 7.385 -3.590 7.537 1.00 92.69 114 VAL A C 1
ATOM 900 O O . VAL A 1 114 ? 6.574 -3.735 8.447 1.00 92.69 114 VAL A O 1
ATOM 903 N N . THR A 1 115 ? 8.155 -2.511 7.431 1.00 89.94 115 THR A N 1
ATOM 904 C CA . THR A 1 115 ? 8.046 -1.339 8.312 1.00 89.94 115 THR A CA 1
ATOM 905 C C . THR A 1 115 ? 7.384 -0.162 7.607 1.00 89.94 115 THR A C 1
ATOM 907 O O . THR A 1 115 ? 6.816 0.710 8.258 1.00 89.94 115 THR A O 1
ATOM 910 N N . THR A 1 116 ? 7.431 -0.134 6.271 1.00 91.88 116 THR A N 1
ATOM 911 C CA . THR A 1 116 ? 6.774 0.881 5.442 1.00 91.88 116 THR A CA 1
ATOM 912 C C . THR A 1 116 ? 5.882 0.205 4.394 1.00 91.88 116 THR A C 1
ATOM 914 O O . THR A 1 116 ? 6.345 -0.132 3.303 1.00 91.88 116 THR A O 1
ATOM 917 N N . PRO A 1 117 ? 4.587 0.008 4.683 1.00 93.50 117 PRO A N 1
ATOM 918 C CA . PRO A 1 117 ? 3.647 -0.628 3.756 1.00 93.50 117 PRO A CA 1
ATOM 919 C C . PRO A 1 117 ? 3.557 0.094 2.407 1.00 93.50 117 PRO A C 1
ATOM 921 O O . PRO A 1 117 ? 3.642 -0.508 1.338 1.00 93.50 117 PRO A O 1
ATOM 924 N N . PHE A 1 118 ? 3.438 1.419 2.445 1.00 92.62 118 PHE A N 1
ATOM 925 C CA . PHE A 1 118 ? 3.367 2.230 1.239 1.00 92.62 118 PHE A CA 1
ATOM 926 C C . PHE A 1 118 ? 4.137 3.533 1.422 1.00 92.62 118 PHE A C 1
ATOM 928 O O . PHE A 1 118 ? 3.938 4.246 2.407 1.00 92.62 118 PHE A O 1
ATOM 935 N N . ARG A 1 119 ? 4.998 3.868 0.460 1.00 91.00 119 ARG A N 1
ATOM 936 C CA . ARG A 1 119 ? 5.811 5.084 0.462 1.00 91.00 119 ARG A CA 1
ATOM 937 C C . ARG A 1 119 ? 5.515 5.961 -0.749 1.00 91.00 119 ARG A C 1
ATOM 939 O O . ARG A 1 119 ? 5.691 5.564 -1.898 1.00 91.00 119 ARG A O 1
ATOM 946 N N . PHE A 1 120 ? 5.133 7.197 -0.478 1.00 85.56 120 PHE A N 1
ATOM 947 C CA . PHE A 1 120 ? 4.916 8.263 -1.444 1.00 85.56 120 PHE A CA 1
ATOM 948 C C . PHE A 1 120 ? 6.204 9.102 -1.582 1.00 85.56 120 PHE A C 1
ATOM 950 O O . PHE A 1 120 ? 6.570 9.835 -0.666 1.00 85.56 120 PHE A O 1
ATOM 957 N N . LEU A 1 121 ? 6.902 9.002 -2.720 1.00 83.44 121 LEU A N 1
ATOM 958 C CA . LEU A 1 121 ? 8.119 9.768 -3.035 1.00 83.44 121 LEU A CA 1
ATOM 959 C C . LEU A 1 121 ? 7.816 10.980 -3.939 1.00 83.44 121 LEU A C 1
ATOM 961 O O . LEU A 1 121 ? 7.029 10.858 -4.871 1.00 83.44 121 LEU A O 1
ATOM 965 N N . ASP A 1 122 ? 8.456 12.128 -3.671 1.00 70.69 122 ASP A N 1
ATOM 966 C CA . ASP A 1 122 ? 8.469 13.358 -4.495 1.00 70.69 122 ASP A CA 1
ATOM 967 C C . ASP A 1 122 ? 7.108 13.815 -5.069 1.00 70.69 122 ASP A C 1
ATOM 969 O O . ASP A 1 122 ? 6.917 13.940 -6.283 1.00 70.69 122 ASP A O 1
ATOM 973 N N . TYR A 1 123 ? 6.140 14.115 -4.194 1.00 64.12 123 TYR A N 1
ATOM 974 C CA . TYR A 1 123 ? 4.821 14.600 -4.620 1.00 64.12 123 TYR A CA 1
ATOM 975 C C . TYR A 1 123 ? 4.856 16.076 -5.012 1.00 64.12 123 TYR A C 1
ATOM 977 O O . TYR A 1 123 ? 5.163 16.960 -4.215 1.00 64.12 123 TYR A O 1
ATOM 985 N N . MET A 1 124 ? 4.506 16.340 -6.269 1.00 55.53 124 MET A N 1
ATOM 986 C CA . MET A 1 124 ? 4.459 17.687 -6.830 1.00 55.53 124 MET A CA 1
ATOM 987 C C . MET A 1 124 ? 3.215 18.447 -6.341 1.00 55.53 124 MET A C 1
ATOM 989 O O . MET A 1 1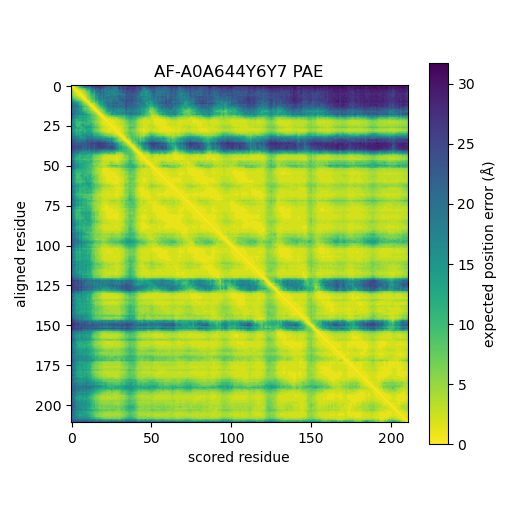24 ? 2.096 17.937 -6.397 1.00 55.53 124 MET A O 1
ATOM 993 N N . ASN A 1 125 ? 3.395 19.719 -5.969 1.00 53.91 125 ASN A N 1
ATOM 994 C CA . ASN A 1 125 ? 2.319 20.618 -5.518 1.00 53.91 125 ASN A CA 1
ATOM 995 C C . ASN A 1 125 ? 1.296 20.988 -6.619 1.00 53.91 125 ASN A C 1
ATOM 997 O O . ASN A 1 125 ? 0.258 21.581 -6.332 1.00 53.91 125 ASN A O 1
ATOM 1001 N N . THR A 1 126 ? 1.560 20.651 -7.888 1.00 54.88 126 THR A N 1
ATOM 1002 C CA . THR A 1 126 ? 0.657 20.894 -9.027 1.00 54.88 126 THR A CA 1
ATOM 1003 C C . THR A 1 126 ? 0.663 19.694 -9.984 1.00 54.88 126 THR A C 1
ATOM 1005 O O . THR A 1 126 ? 1.683 19.474 -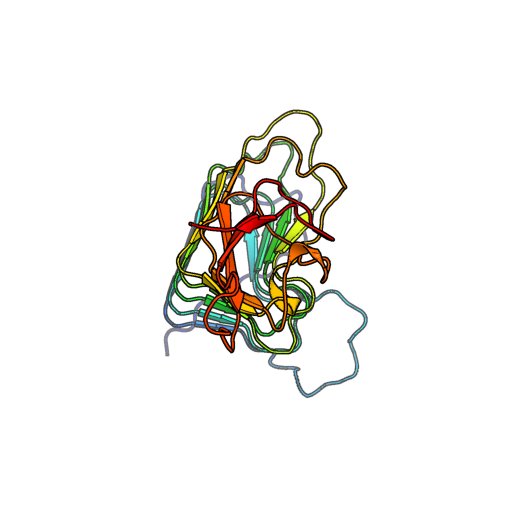10.624 1.00 54.88 126 THR A O 1
ATOM 1008 N N . LYS A 1 127 ? -0.469 18.958 -10.047 1.00 55.78 127 LYS A N 1
ATOM 1009 C CA . LYS A 1 127 ? -0.851 17.768 -10.869 1.00 55.78 127 LYS A CA 1
ATOM 1010 C C . LYS A 1 127 ? 0.287 16.805 -11.297 1.00 55.78 127 LYS A C 1
ATOM 1012 O O . LYS A 1 127 ? 1.155 17.209 -12.062 1.00 55.78 127 LYS A O 1
ATOM 1017 N N . PRO A 1 128 ? 0.184 15.490 -10.993 1.00 55.47 128 PRO A N 1
ATOM 1018 C CA . PRO A 1 128 ? -0.964 14.682 -11.429 1.00 55.47 128 PRO A CA 1
ATOM 1019 C C . PRO A 1 128 ? -1.869 14.130 -10.313 1.00 55.47 128 PRO A C 1
ATOM 1021 O O . PRO A 1 128 ? -1.452 13.893 -9.186 1.00 55.47 128 PRO A O 1
ATOM 1024 N N . TYR A 1 129 ? -3.139 13.904 -10.675 1.00 70.56 129 TYR A N 1
ATOM 1025 C CA . TYR A 1 129 ? -4.160 13.260 -9.840 1.00 70.56 129 TYR A CA 1
ATOM 1026 C C . TYR A 1 129 ? -4.155 11.760 -10.148 1.00 70.56 129 TYR A C 1
ATOM 1028 O O . TYR A 1 129 ? -4.823 11.317 -11.094 1.00 70.56 129 TYR A O 1
ATOM 1036 N N . ALA A 1 130 ? -3.324 11.028 -9.405 1.00 79.31 130 ALA A N 1
ATOM 1037 C CA . ALA A 1 130 ? -3.332 9.573 -9.363 1.00 79.31 130 ALA A CA 1
ATOM 1038 C C . ALA A 1 130 ? -4.512 9.096 -8.520 1.00 79.31 130 ALA A C 1
ATOM 1040 O O . ALA A 1 130 ? -4.862 9.736 -7.528 1.00 79.31 130 ALA A O 1
ATOM 1041 N N . THR A 1 131 ? -5.140 7.992 -8.918 1.00 87.75 131 THR A N 1
ATOM 1042 C CA . THR A 1 131 ? -6.076 7.285 -8.038 1.00 87.75 131 THR A CA 1
ATOM 1043 C C . THR A 1 131 ? -5.379 6.054 -7.492 1.00 87.75 131 THR A C 1
ATOM 1045 O O . THR A 1 131 ? -5.127 5.120 -8.251 1.00 87.75 131 THR A O 1
ATOM 1048 N N . VAL A 1 132 ? -5.077 6.061 -6.196 1.00 92.25 132 VAL A N 1
ATOM 1049 C CA . VAL A 1 132 ? -4.604 4.880 -5.470 1.00 92.25 132 VAL A CA 1
ATOM 1050 C C . VAL A 1 132 ? -5.804 4.242 -4.795 1.00 92.25 132 VAL A C 1
ATOM 1052 O O . VAL A 1 132 ? -6.538 4.914 -4.074 1.00 92.25 132 VAL A O 1
ATOM 1055 N N . THR A 1 133 ? -6.041 2.971 -5.086 1.00 96.12 133 THR A N 1
ATOM 1056 C CA . THR A 1 133 ? -7.136 2.1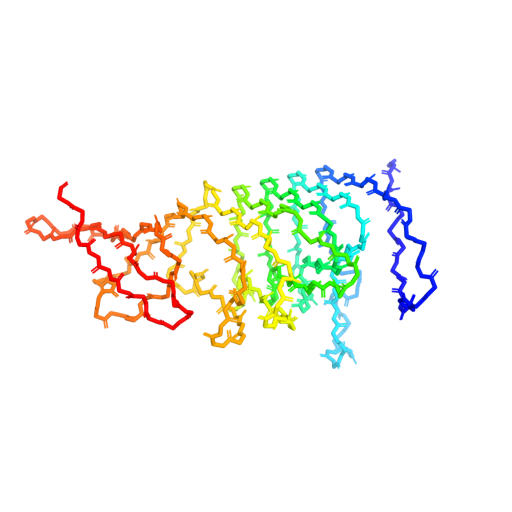86 -4.523 1.00 96.12 133 THR A CA 1
ATOM 1057 C C . THR A 1 133 ? -6.550 1.054 -3.705 1.00 96.12 133 THR A C 1
ATOM 1059 O O . THR A 1 133 ? -5.838 0.226 -4.264 1.00 96.12 133 THR A O 1
ATOM 1062 N N . PHE A 1 134 ? -6.860 1.021 -2.418 1.00 97.00 134 PHE A N 1
ATOM 1063 C CA . PHE A 1 134 ? -6.583 -0.108 -1.539 1.00 97.00 134 PHE A CA 1
ATOM 1064 C C . PHE A 1 134 ? -7.893 -0.847 -1.328 1.00 97.00 134 PHE A C 1
ATOM 1066 O O . PHE A 1 134 ? -8.860 -0.204 -0.916 1.00 97.00 134 PHE A O 1
ATOM 1073 N N . LYS A 1 135 ? -7.935 -2.146 -1.641 1.00 96.12 135 LYS A N 1
ATOM 1074 C CA . LYS A 1 135 ? -9.140 -2.950 -1.461 1.00 96.12 135 LYS A CA 1
ATOM 1075 C C . LYS A 1 135 ? -8.910 -4.400 -1.106 1.00 96.12 135 LYS A C 1
ATOM 1077 O O . LYS A 1 135 ? -7.888 -4.978 -1.457 1.00 96.12 135 LYS A O 1
ATOM 1082 N N . ASN A 1 136 ? -9.882 -4.965 -0.391 1.00 96.69 136 ASN A N 1
ATOM 1083 C CA . ASN A 1 136 ? -9.844 -6.336 0.124 1.00 96.69 136 ASN A CA 1
ATOM 1084 C C . ASN A 1 136 ? -8.595 -6.641 0.973 1.00 96.69 136 ASN A C 1
ATOM 1086 O O . ASN A 1 136 ? -8.170 -7.782 1.056 1.00 96.69 136 ASN A O 1
ATOM 1090 N N . MET A 1 137 ? -7.996 -5.627 1.601 1.00 97.50 137 MET A N 1
ATOM 1091 C CA . MET A 1 137 ? -6.791 -5.797 2.414 1.00 97.50 137 MET A CA 1
ATOM 1092 C C . MET A 1 137 ? -7.158 -5.928 3.887 1.00 97.50 137 MET A C 1
ATOM 1094 O O . MET A 1 137 ? -7.965 -5.148 4.401 1.00 97.50 137 MET A O 1
ATOM 1098 N N . VAL A 1 138 ? -6.513 -6.875 4.563 1.00 96.56 138 VAL A N 1
ATOM 1099 C CA . VAL A 1 138 ? -6.608 -7.079 6.010 1.00 96.56 138 VAL A CA 1
ATOM 1100 C C . VAL A 1 138 ? -5.230 -6.865 6.616 1.00 96.56 138 VAL A C 1
ATOM 1102 O O . VAL A 1 138 ? -4.277 -7.524 6.215 1.00 96.56 138 VAL A O 1
ATOM 1105 N N . LEU A 1 139 ? -5.130 -5.929 7.555 1.00 95.12 139 LEU A N 1
ATOM 1106 C CA . LEU A 1 139 ? -3.868 -5.449 8.109 1.00 95.12 139 LEU A CA 1
ATOM 1107 C C . LEU A 1 139 ? -3.894 -5.480 9.632 1.00 95.12 139 LEU A C 1
ATOM 1109 O O . LEU A 1 139 ? -4.943 -5.259 10.236 1.00 95.12 139 LEU A O 1
ATOM 1113 N N . ASP A 1 140 ? -2.729 -5.640 10.246 1.00 94.19 140 ASP A N 1
ATOM 1114 C CA . ASP A 1 140 ? -2.536 -5.289 11.651 1.00 94.19 140 ASP A CA 1
ATOM 1115 C C . ASP A 1 140 ? -2.269 -3.780 11.778 1.00 94.19 140 ASP A C 1
ATOM 1117 O O . ASP A 1 140 ? -1.750 -3.144 10.854 1.00 94.19 140 ASP A O 1
ATOM 1121 N N . SER A 1 141 ? -2.598 -3.178 12.924 1.00 93.12 141 SER A N 1
ATOM 1122 C CA . SER A 1 141 ? -2.439 -1.728 13.135 1.00 93.12 141 SER A CA 1
ATOM 1123 C C . SER A 1 141 ? -1.009 -1.220 12.917 1.00 93.12 141 SER A C 1
ATOM 1125 O O . SER A 1 141 ? -0.820 -0.122 12.395 1.00 93.12 141 SER A O 1
ATOM 1127 N N . SER A 1 142 ? 0.004 -2.036 13.225 1.00 90.94 142 SER A N 1
ATOM 1128 C CA . SER A 1 142 ? 1.420 -1.733 12.966 1.00 90.94 142 SER A CA 1
ATOM 1129 C C . SER A 1 142 ? 1.759 -1.616 11.474 1.00 90.94 142 SER A C 1
ATOM 1131 O O . SER A 1 142 ? 2.745 -0.977 11.117 1.00 90.94 142 SER A O 1
ATOM 1133 N N . GLN A 1 143 ? 0.934 -2.198 10.602 1.00 92.00 143 GLN A N 1
ATOM 1134 C CA . GLN A 1 143 ? 1.084 -2.209 9.147 1.00 92.00 143 GLN A CA 1
ATOM 1135 C C . GLN A 1 143 ? 0.064 -1.297 8.442 1.00 92.00 143 GLN A C 1
ATOM 1137 O O . GLN A 1 143 ? -0.029 -1.290 7.213 1.00 92.00 143 GLN A O 1
ATOM 1142 N N . ALA A 1 144 ? -0.731 -0.524 9.186 1.00 90.38 144 ALA A N 1
ATOM 1143 C CA . ALA A 1 144 ? -1.737 0.365 8.605 1.00 90.38 144 ALA A CA 1
ATOM 1144 C C . ALA A 1 144 ? -1.144 1.670 8.040 1.00 90.38 144 ALA A C 1
ATOM 1146 O O . ALA A 1 144 ? -1.768 2.322 7.189 1.00 90.38 144 ALA A O 1
ATOM 1147 N N . GLY A 1 145 ? 0.059 2.027 8.503 1.00 87.19 145 GLY A N 1
ATOM 1148 C CA . GLY A 1 145 ? 0.750 3.270 8.186 1.00 87.19 145 GLY A CA 1
ATOM 1149 C C . GLY A 1 145 ? 1.248 3.385 6.746 1.00 87.19 145 GLY A C 1
ATOM 1150 O O . GLY A 1 145 ? 1.273 2.436 5.962 1.00 87.19 145 GLY A O 1
ATOM 1151 N N . TYR A 1 146 ? 1.665 4.597 6.403 1.00 88.38 146 TYR A N 1
ATOM 1152 C CA . TYR A 1 146 ? 2.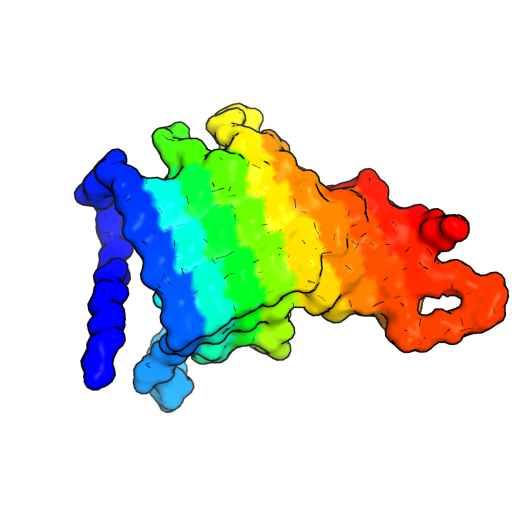297 4.937 5.134 1.00 88.38 146 TYR A CA 1
ATOM 1153 C C . TYR A 1 146 ? 3.301 6.068 5.362 1.00 88.38 146 TYR A C 1
ATOM 1155 O O . TYR A 1 146 ? 3.207 6.809 6.334 1.00 88.38 146 TYR A O 1
ATOM 1163 N N . ALA A 1 147 ? 4.265 6.214 4.459 1.00 85.94 147 ALA A N 1
ATOM 1164 C CA . ALA A 1 147 ? 5.258 7.280 4.512 1.00 85.94 147 ALA A CA 1
ATOM 1165 C C . ALA A 1 147 ? 5.080 8.240 3.333 1.00 85.94 147 ALA A C 1
ATOM 1167 O O . ALA A 1 147 ? 4.806 7.816 2.212 1.00 85.94 147 ALA A O 1
ATOM 1168 N N . GLY A 1 148 ? 5.275 9.534 3.557 1.00 75.19 148 GLY A N 1
ATOM 1169 C CA . GLY A 1 148 ? 5.204 10.571 2.529 1.00 75.19 148 GLY A CA 1
ATOM 1170 C C . GLY A 1 148 ? 5.425 11.951 3.138 1.00 75.19 148 GLY A C 1
ATOM 1171 O O . GLY A 1 148 ? 5.447 12.085 4.358 1.00 75.19 148 GLY A O 1
ATOM 1172 N N . ALA A 1 149 ? 5.606 12.978 2.307 1.00 59.06 149 ALA A N 1
ATOM 1173 C CA . ALA A 1 149 ? 5.551 14.355 2.798 1.00 59.06 149 ALA A CA 1
ATOM 1174 C C . ALA A 1 149 ? 4.144 14.657 3.355 1.00 59.06 149 ALA A C 1
ATOM 1176 O O . ALA A 1 149 ? 3.170 14.095 2.854 1.00 59.06 149 ALA A O 1
ATOM 1177 N N . ASP A 1 150 ? 4.038 15.581 4.320 1.00 53.12 150 ASP A N 1
ATOM 1178 C CA . ASP A 1 150 ? 2.802 15.978 5.040 1.00 53.12 150 ASP A CA 1
ATOM 1179 C C . ASP A 1 150 ? 1.606 16.342 4.132 1.00 53.12 150 ASP A C 1
ATOM 1181 O O . ASP A 1 150 ? 0.473 16.500 4.583 1.00 53.12 150 ASP A O 1
ATOM 1185 N N . GLN A 1 151 ? 1.840 16.483 2.828 1.00 52.41 151 GLN A N 1
ATOM 1186 C CA . GLN A 1 151 ? 0.816 16.576 1.804 1.00 52.41 151 GLN A CA 1
ATOM 1187 C C . GLN A 1 151 ? 1.007 15.409 0.834 1.00 52.41 151 GLN A C 1
ATOM 1189 O O . GLN A 1 151 ? 1.937 15.416 0.025 1.00 52.41 151 GLN A O 1
ATOM 1194 N N . ILE A 1 152 ? 0.072 14.454 0.831 1.00 59.75 152 ILE A N 1
ATOM 1195 C CA . ILE A 1 152 ? -0.080 13.432 -0.223 1.00 59.75 152 ILE A CA 1
ATOM 1196 C C . ILE A 1 152 ? -0.599 14.101 -1.521 1.00 59.75 152 ILE A C 1
ATOM 1198 O O . ILE A 1 152 ? -1.543 13.645 -2.159 1.00 59.75 152 ILE A O 1
ATOM 1202 N N . GLY A 1 153 ? -0.020 15.250 -1.884 1.00 59.16 153 GLY A N 1
ATOM 1203 C CA . GLY A 1 153 ? -0.299 16.083 -3.047 1.00 59.16 153 GLY A CA 1
ATOM 1204 C C . GLY A 1 153 ? -1.758 16.116 -3.506 1.00 59.16 153 GLY A C 1
ATOM 1205 O O . GLY A 1 153 ? -2.709 16.187 -2.731 1.00 59.16 153 GLY A O 1
ATOM 1206 N N . THR A 1 154 ? -1.930 16.069 -4.826 1.00 65.94 154 THR A N 1
ATOM 1207 C CA . THR A 1 154 ? -3.230 15.949 -5.490 1.00 65.94 154 THR A CA 1
ATOM 1208 C C . THR A 1 154 ? -3.658 14.488 -5.675 1.00 65.94 154 THR A C 1
ATOM 1210 O O . THR A 1 154 ? -4.370 14.196 -6.624 1.00 65.94 154 THR A O 1
ATOM 1213 N N . THR A 1 155 ? -3.206 13.535 -4.863 1.00 79.38 155 THR A N 1
ATOM 1214 C CA . THR A 1 155 ? -3.566 12.120 -5.057 1.00 79.38 155 THR A CA 1
ATOM 1215 C C . THR A 1 155 ? -4.942 11.836 -4.472 1.00 79.38 155 THR A C 1
ATOM 1217 O O . THR A 1 155 ? -5.254 12.237 -3.353 1.00 79.38 155 THR A O 1
ATOM 1220 N N . LYS A 1 156 ? -5.778 11.104 -5.210 1.00 86.12 156 LYS A N 1
ATOM 1221 C CA . LYS A 1 156 ? -6.988 10.516 -4.639 1.00 86.12 156 LYS A CA 1
ATOM 1222 C C . LYS A 1 156 ? -6.661 9.163 -4.074 1.00 86.12 156 LYS A C 1
ATOM 1224 O O . LYS A 1 156 ? -6.306 8.256 -4.821 1.00 86.12 156 LYS A O 1
ATOM 1229 N N . ILE A 1 157 ? -6.866 9.031 -2.780 1.00 89.25 157 ILE A N 1
ATOM 1230 C CA . ILE A 1 157 ? -6.829 7.741 -2.120 1.00 89.25 157 ILE A CA 1
ATOM 1231 C C . ILE A 1 157 ? -8.271 7.279 -1.940 1.00 89.25 157 ILE A C 1
ATOM 1233 O O . ILE A 1 157 ? -9.127 8.035 -1.478 1.00 89.25 157 ILE A O 1
ATOM 1237 N N . VAL A 1 158 ? -8.540 6.060 -2.387 1.00 94.25 158 VAL A N 1
ATOM 1238 C CA . VAL A 1 158 ? -9.771 5.320 -2.124 1.00 94.25 158 VAL A CA 1
ATOM 1239 C C . VAL A 1 158 ? -9.351 4.093 -1.336 1.00 94.25 158 VAL A C 1
ATOM 1241 O O . VAL A 1 158 ? -8.509 3.333 -1.805 1.00 94.25 158 VAL A O 1
ATOM 1244 N N . SER A 1 159 ? -9.882 3.937 -0.133 1.00 95.56 159 SER A N 1
ATOM 1245 C CA . SER A 1 159 ? -9.444 2.897 0.788 1.00 95.56 159 SER A CA 1
ATOM 1246 C C . SER A 1 159 ? -10.652 2.299 1.490 1.00 95.56 159 SER A C 1
ATOM 1248 O O . SER A 1 159 ? -11.512 3.049 1.956 1.00 95.56 159 SER A O 1
ATOM 1250 N N . ASP A 1 160 ? -10.721 0.973 1.529 1.00 94.00 160 ASP A N 1
ATOM 1251 C CA . ASP A 1 160 ? -11.68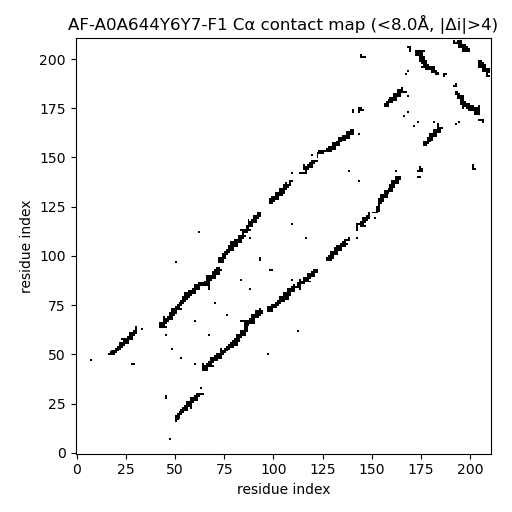7 0.183 2.303 1.00 94.00 160 ASP A CA 1
ATOM 1252 C C . ASP A 1 160 ? -10.983 -0.975 3.041 1.00 94.00 160 ASP A C 1
ATOM 1254 O O . ASP A 1 160 ? -11.520 -2.074 3.188 1.00 94.00 160 ASP A O 1
ATOM 1258 N N . ARG A 1 161 ? -9.753 -0.727 3.517 1.00 96.94 161 ARG A N 1
ATOM 1259 C CA . ARG A 1 161 ? -8.949 -1.718 4.244 1.00 96.94 161 ARG A CA 1
ATOM 1260 C C . ARG A 1 161 ? -9.594 -2.032 5.593 1.00 96.94 161 ARG A C 1
ATOM 1262 O O . ARG A 1 161 ? -10.123 -1.138 6.259 1.00 96.94 161 ARG A O 1
ATOM 1269 N N . LEU A 1 162 ? -9.477 -3.284 6.027 1.00 97.62 162 LEU A N 1
ATOM 1270 C CA . LEU A 1 162 ? -9.787 -3.700 7.390 1.00 97.62 162 LEU A CA 1
ATOM 1271 C C . LEU A 1 162 ? -8.496 -3.729 8.212 1.00 97.62 162 LEU A C 1
ATOM 1273 O O . LEU A 1 162 ? -7.570 -4.465 7.885 1.00 97.62 162 LEU A O 1
ATOM 1277 N N . ILE A 1 163 ? -8.445 -2.951 9.287 1.00 97.69 163 ILE A N 1
ATOM 1278 C CA . ILE A 1 163 ? -7.302 -2.856 10.194 1.00 97.69 163 ILE A CA 1
ATOM 1279 C C . ILE A 1 163 ? -7.696 -3.478 11.532 1.00 97.69 163 ILE A C 1
ATOM 1281 O O . ILE A 1 163 ? -8.595 -2.988 12.215 1.00 97.69 163 ILE A O 1
ATOM 1285 N N . TYR A 1 164 ? -7.029 -4.551 11.932 1.00 97.38 164 TYR A N 1
ATOM 1286 C CA . TYR A 1 164 ? -7.211 -5.115 13.257 1.00 97.38 164 TYR A CA 1
ATOM 1287 C C . TYR A 1 164 ? -6.408 -4.338 14.303 1.00 97.38 164 TYR A C 1
ATOM 1289 O O . TYR A 1 164 ? -5.229 -4.030 14.120 1.00 97.38 164 TYR A O 1
ATOM 1297 N N . VAL A 1 165 ? -7.071 -4.009 15.412 1.00 97.00 165 VAL A N 1
ATOM 1298 C CA . VAL A 1 165 ? -6.529 -3.195 16.507 1.00 97.00 165 VAL A CA 1
ATOM 1299 C C . VAL A 1 165 ? -6.654 -3.921 17.847 1.00 97.00 165 VAL A C 1
ATOM 1301 O O . VAL A 1 165 ? -7.595 -4.684 18.084 1.00 97.00 165 VAL A O 1
ATOM 1304 N N . GLY A 1 166 ? -5.679 -3.702 18.732 1.00 94.75 166 GLY A N 1
ATOM 1305 C CA . GLY A 1 166 ? -5.679 -4.262 20.089 1.00 94.75 166 GLY A CA 1
ATOM 1306 C C . GLY A 1 166 ? -6.570 -3.501 21.074 1.00 94.75 166 GLY A C 1
ATOM 1307 O O . GLY A 1 166 ? -7.044 -4.085 22.045 1.00 94.75 166 GLY A O 1
ATOM 1308 N N . GLU A 1 167 ? -6.817 -2.221 20.808 1.00 93.94 167 GLU A N 1
ATOM 1309 C CA . GLU A 1 167 ? -7.576 -1.302 21.657 1.00 93.94 167 GLU A CA 1
ATOM 1310 C C . GLU A 1 167 ? -8.260 -0.216 20.806 1.00 93.94 167 GLU A C 1
ATOM 1312 O O . GLU A 1 167 ? -8.231 -0.291 19.574 1.00 93.94 167 GLU A O 1
ATOM 1317 N N . ASP A 1 168 ? -8.926 0.749 21.448 1.00 94.06 168 ASP A N 1
ATOM 1318 C CA . ASP A 1 168 ? -9.641 1.824 20.754 1.00 94.06 168 ASP A CA 1
ATOM 1319 C C . ASP A 1 168 ? -8.668 2.648 19.879 1.00 94.06 168 ASP A C 1
ATOM 1321 O O . ASP A 1 168 ? -7.705 3.227 20.394 1.00 94.06 168 ASP A O 1
ATOM 1325 N N . PRO A 1 169 ? -8.899 2.736 18.555 1.00 93.75 169 PRO A N 1
ATOM 1326 C CA . PRO A 1 169 ? -7.995 3.431 17.646 1.00 93.75 169 PRO A CA 1
ATOM 1327 C C . PRO A 1 169 ? -7.965 4.953 17.859 1.00 93.75 169 PRO A C 1
ATOM 1329 O O . PRO A 1 169 ? -7.051 5.606 17.360 1.00 93.75 169 PRO A O 1
ATOM 1332 N N . THR A 1 170 ? -8.932 5.522 18.593 1.00 90.19 170 THR A N 1
ATOM 1333 C CA . THR A 1 170 ? -8.933 6.941 18.992 1.00 90.19 170 THR A CA 1
ATOM 1334 C C . THR A 1 170 ? -7.941 7.251 20.113 1.00 90.19 170 THR A C 1
ATOM 1336 O O . THR A 1 170 ? -7.553 8.407 20.265 1.00 90.19 170 THR A O 1
ATOM 1339 N N . GLU A 1 171 ? -7.529 6.242 20.886 1.00 90.56 171 GLU A N 1
ATOM 1340 C CA . GLU A 1 171 ? -6.563 6.381 21.983 1.00 90.56 171 GLU A CA 1
ATOM 1341 C C . GLU A 1 171 ? -5.158 5.909 21.579 1.00 90.56 171 GLU A C 1
ATOM 1343 O O . GLU A 1 171 ? -4.165 6.430 22.083 1.00 90.56 171 GLU A O 1
ATOM 1348 N N . ALA A 1 172 ? -5.076 4.943 20.659 1.00 88.69 172 ALA A N 1
ATOM 1349 C CA . ALA A 1 172 ? -3.833 4.284 20.257 1.00 88.69 172 ALA A CA 1
ATOM 1350 C C . ALA A 1 172 ? -3.096 4.938 19.073 1.00 88.69 172 ALA A C 1
ATOM 1352 O O . ALA A 1 172 ? -2.166 4.329 18.544 1.00 88.69 172 ALA A O 1
ATOM 1353 N N . ASP A 1 173 ? -3.514 6.133 18.637 1.00 88.88 173 ASP A N 1
ATOM 1354 C CA . ASP A 1 173 ? -2.920 6.856 17.503 1.00 88.88 173 ASP A CA 1
ATOM 1355 C C . ASP A 1 173 ? -2.744 5.946 16.269 1.00 88.88 173 ASP A C 1
ATOM 1357 O O . ASP A 1 173 ? -1.657 5.809 15.713 1.00 88.88 173 ASP A O 1
ATOM 1361 N N . VAL A 1 174 ? -3.812 5.248 15.860 1.00 94.31 174 VAL A N 1
ATOM 1362 C CA . VAL A 1 174 ? -3.725 4.294 14.743 1.00 94.31 174 VAL A CA 1
ATOM 1363 C C . VAL A 1 174 ? -3.733 5.051 13.407 1.00 94.31 174 VAL A C 1
ATOM 1365 O O . VAL A 1 174 ? -4.686 5.797 13.137 1.00 94.31 174 VAL A O 1
ATOM 1368 N N . PRO A 1 175 ? -2.729 4.842 12.533 1.00 93.06 175 PRO A N 1
ATOM 1369 C CA . PRO A 1 175 ? -2.676 5.491 11.231 1.00 93.06 175 PRO A CA 1
ATOM 1370 C C . PRO A 1 175 ? -3.676 4.868 10.257 1.00 93.06 175 PRO A C 1
ATOM 1372 O O . PRO A 1 175 ? -3.944 3.666 10.301 1.00 93.06 175 PRO A O 1
ATOM 1375 N N . ALA A 1 176 ? -4.216 5.674 9.342 1.00 93.50 176 ALA A N 1
ATOM 1376 C CA . ALA A 1 176 ? -5.162 5.196 8.336 1.00 93.50 176 ALA A CA 1
ATOM 1377 C C . ALA A 1 176 ? -5.353 6.169 7.170 1.00 93.50 176 ALA A C 1
ATOM 1379 O O . ALA A 1 176 ? -4.947 7.334 7.198 1.00 93.50 176 ALA A O 1
ATOM 1380 N N . PHE A 1 177 ? -6.035 5.676 6.139 1.00 93.44 177 PHE A N 1
ATOM 1381 C CA . PHE A 1 177 ? -6.675 6.497 5.128 1.00 93.44 177 PHE A CA 1
ATOM 1382 C C . PHE A 1 177 ? -8.164 6.622 5.423 1.00 93.44 177 PHE A C 1
ATOM 1384 O O . PHE A 1 177 ? -8.814 5.691 5.895 1.00 93.44 177 PHE A O 1
ATOM 1391 N N . LYS A 1 178 ? -8.737 7.763 5.044 1.00 93.31 178 LYS A N 1
ATOM 1392 C CA . LYS A 1 178 ? -10.180 7.964 5.096 1.00 93.31 178 LYS A CA 1
ATOM 1393 C C . LYS A 1 178 ? -10.915 6.837 4.357 1.00 93.31 178 LYS A C 1
ATOM 1395 O O . LYS A 1 178 ? -10.676 6.631 3.167 1.00 93.31 178 LYS A O 1
ATOM 1400 N N . GLY A 1 179 ? -11.868 6.206 5.043 1.00 94.69 179 GLY A N 1
ATOM 1401 C CA . GLY A 1 179 ? -12.650 5.071 4.540 1.00 94.69 179 GLY A CA 1
ATOM 1402 C C . GLY A 1 179 ? -12.213 3.708 5.083 1.00 94.69 179 GLY A C 1
ATOM 1403 O O . GLY A 1 179 ? -13.013 2.776 5.037 1.00 94.69 179 GLY A O 1
ATOM 1404 N N . ASP A 1 180 ? -11.011 3.600 5.659 1.00 97.31 180 ASP A N 1
ATOM 1405 C CA . ASP A 1 180 ? -10.586 2.381 6.350 1.00 97.31 180 ASP A CA 1
ATOM 1406 C C . ASP A 1 180 ? -11.477 2.078 7.556 1.00 97.31 180 ASP A C 1
ATOM 1408 O O . ASP A 1 180 ? -12.006 2.985 8.206 1.00 97.31 180 ASP A O 1
ATOM 1412 N N . THR A 1 181 ? -11.599 0.792 7.874 1.00 97.88 181 THR A N 1
ATOM 1413 C CA . THR A 1 181 ? -12.315 0.303 9.053 1.00 97.88 181 THR A CA 1
ATOM 1414 C C . THR A 1 181 ? -11.330 -0.310 10.039 1.00 97.88 181 THR A C 1
ATOM 1416 O O . THR A 1 181 ? -10.606 -1.234 9.683 1.00 97.88 181 THR A O 1
ATOM 1419 N N . ALA A 1 182 ? -11.324 0.163 11.282 1.00 97.50 182 ALA A N 1
ATOM 1420 C CA . ALA A 1 182 ? -10.630 -0.485 12.387 1.00 97.50 182 ALA A CA 1
ATOM 1421 C C . ALA A 1 182 ? -11.582 -1.439 13.115 1.00 97.50 182 ALA A C 1
ATOM 1423 O O . ALA A 1 182 ? -12.744 -1.094 13.330 1.00 97.50 182 ALA A O 1
ATOM 1424 N N . ARG A 1 183 ? -11.094 -2.613 13.525 1.00 97.69 183 ARG A N 1
ATOM 1425 C CA . ARG A 1 183 ? -11.858 -3.621 14.276 1.00 97.69 183 ARG A CA 1
ATOM 1426 C C . ARG A 1 183 ? -11.029 -4.206 15.416 1.00 97.69 183 ARG A C 1
ATOM 1428 O O . ARG A 1 183 ? -9.898 -4.632 15.200 1.00 97.69 183 ARG A O 1
ATOM 1435 N N . LEU A 1 184 ? -11.606 -4.301 16.615 1.00 96.62 184 LEU A N 1
ATOM 1436 C CA . LEU A 1 184 ? -10.943 -4.973 17.740 1.00 96.62 184 LEU A CA 1
ATOM 1437 C C . LEU A 1 184 ? -10.729 -6.465 17.454 1.00 96.62 184 LEU A C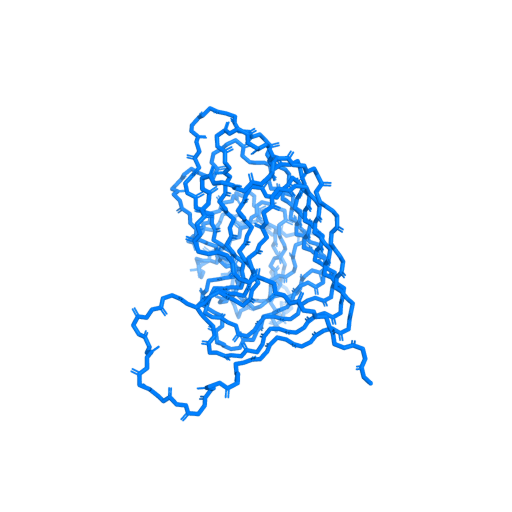 1
ATOM 1439 O O . LEU A 1 184 ? -11.670 -7.159 17.062 1.00 96.62 184 LEU A O 1
ATOM 1443 N N . TYR A 1 185 ? -9.537 -6.996 17.756 1.00 94.25 185 TYR A N 1
ATOM 1444 C CA . TYR A 1 185 ? -9.322 -8.455 17.755 1.00 94.25 185 TYR A CA 1
ATOM 1445 C C . TYR A 1 185 ? -10.254 -9.179 18.731 1.00 94.25 185 TYR A C 1
ATOM 1447 O O . TYR A 1 185 ? -10.710 -10.288 18.460 1.00 94.25 185 TYR A O 1
ATOM 1455 N N . ALA A 1 186 ? -10.525 -8.556 19.879 1.00 93.38 186 ALA A N 1
ATOM 1456 C CA . ALA A 1 186 ? -11.349 -9.112 20.943 1.00 93.38 186 ALA A CA 1
ATOM 1457 C C . ALA A 1 186 ? -12.441 -8.107 21.353 1.00 93.38 186 ALA A C 1
ATOM 1459 O O . ALA A 1 186 ? -12.227 -7.305 22.263 1.00 93.38 186 ALA A O 1
ATOM 1460 N N . PRO A 1 187 ? -13.613 -8.126 20.691 1.00 90.19 187 PRO A N 1
ATOM 1461 C CA . PRO A 1 187 ? -14.723 -7.242 21.030 1.00 90.19 187 PRO A CA 1
ATOM 1462 C C . PRO A 1 187 ? -15.220 -7.456 22.464 1.00 90.19 187 PRO A C 1
ATOM 1464 O O . PRO A 1 187 ? -15.417 -8.590 22.907 1.00 90.19 187 PRO A O 1
ATOM 1467 N N . VAL A 1 188 ? -15.495 -6.360 23.171 1.00 90.06 188 VAL A N 1
ATOM 1468 C CA . VAL A 1 188 ? -16.131 -6.384 24.493 1.00 90.06 188 VAL A CA 1
ATOM 1469 C C . VAL A 1 188 ? -17.608 -6.040 24.337 1.00 90.06 188 VAL A C 1
ATOM 1471 O O . VAL A 1 188 ? -17.965 -5.008 23.773 1.00 90.06 188 VAL A O 1
ATOM 1474 N N . SER A 1 189 ? -18.486 -6.907 24.845 1.00 88.94 189 SER A N 1
ATOM 1475 C CA . SER A 1 189 ? -19.936 -6.695 24.771 1.00 88.94 189 SER A CA 1
ATOM 1476 C C . SER A 1 189 ? -20.342 -5.364 25.407 1.00 88.94 189 SER A C 1
ATOM 1478 O O . SER A 1 189 ? -20.040 -5.116 26.572 1.00 88.94 189 SER A O 1
ATOM 1480 N N . GLY A 1 190 ? -21.106 -4.558 24.668 1.00 86.25 190 GLY A N 1
ATOM 1481 C CA . GLY A 1 190 ? -21.597 -3.255 25.126 1.00 86.25 190 GLY A CA 1
ATOM 1482 C C . GLY A 1 190 ? -20.631 -2.087 24.900 1.00 86.25 190 GLY A C 1
ATOM 1483 O O . GLY A 1 190 ? -21.009 -0.956 25.195 1.00 86.25 190 GLY A O 1
ATOM 1484 N N . SER A 1 191 ? -19.440 -2.342 24.352 1.00 89.69 191 SER A N 1
ATOM 1485 C CA . SER A 1 191 ? -18.482 -1.315 23.932 1.00 89.69 191 SER A CA 1
ATOM 1486 C C . SER A 1 191 ? -18.409 -1.219 22.404 1.00 89.69 191 SER A C 1
ATOM 1488 O O . SER A 1 191 ? -18.701 -2.205 21.717 1.00 89.69 191 SER A O 1
ATOM 1490 N N . PRO A 1 192 ? -17.991 -0.064 21.853 1.00 93.31 192 PRO A N 1
ATOM 1491 C CA . PRO A 1 192 ? -17.595 0.031 20.454 1.00 93.31 192 PRO A CA 1
ATOM 1492 C C . PRO A 1 192 ? -16.550 -1.032 20.099 1.00 93.31 192 PRO A C 1
ATOM 1494 O O . PRO A 1 192 ? -15.668 -1.344 20.900 1.00 93.31 192 PRO A O 1
ATOM 1497 N N . SER A 1 193 ? -16.671 -1.609 18.905 1.00 95.81 193 SER A N 1
ATOM 1498 C CA . SER A 1 193 ? -15.725 -2.618 18.403 1.00 95.81 193 SER A CA 1
ATOM 1499 C C . SER A 1 193 ? -15.284 -2.390 16.964 1.00 95.81 193 SER A C 1
ATOM 1501 O O . SER A 1 193 ? -14.368 -3.074 16.503 1.00 95.81 193 SER A O 1
ATOM 1503 N N . GLU A 1 194 ? -15.900 -1.419 16.286 1.00 97.44 194 GLU A N 1
ATOM 1504 C CA . GLU A 1 194 ? -15.560 -1.013 14.933 1.00 97.44 194 GLU A CA 1
ATOM 1505 C C . GLU A 1 194 ? -15.614 0.509 14.795 1.00 97.44 194 GLU A C 1
ATOM 1507 O O . GLU A 1 194 ? -16.496 1.176 15.348 1.00 97.44 194 GLU A O 1
ATOM 1512 N N . TRP A 1 195 ? -14.670 1.048 14.029 1.00 97.75 195 TRP A N 1
ATOM 1513 C CA . TRP A 1 195 ? -14.567 2.469 13.729 1.00 97.75 195 TRP A CA 1
ATOM 1514 C C . TRP A 1 195 ? -14.235 2.665 12.257 1.00 97.75 195 TRP A C 1
ATOM 1516 O O . TRP A 1 195 ? -13.547 1.846 11.657 1.00 97.75 195 TRP A O 1
ATOM 1526 N N . VAL A 1 196 ? -14.661 3.788 11.691 1.00 97.81 196 VAL A N 1
ATOM 1527 C CA . VAL A 1 196 ? -14.279 4.237 10.352 1.00 97.81 196 VAL A CA 1
ATOM 1528 C C . VAL A 1 196 ? -13.378 5.465 10.444 1.00 97.81 196 VAL A C 1
ATOM 1530 O O . VAL A 1 196 ? -13.680 6.419 11.171 1.00 97.81 196 VAL A O 1
ATOM 1533 N N . ALA A 1 197 ? -12.276 5.457 9.698 1.00 96.81 197 ALA A N 1
ATOM 1534 C CA . ALA A 1 197 ? -11.375 6.596 9.598 1.00 96.81 197 ALA A CA 1
ATOM 1535 C C . ALA A 1 197 ? -12.028 7.713 8.773 1.00 96.81 197 ALA A C 1
ATOM 1537 O O . ALA A 1 197 ? -12.495 7.498 7.647 1.00 96.81 197 ALA A O 1
ATOM 1538 N N . VAL A 1 198 ? -12.055 8.933 9.312 1.00 95.38 198 VAL A N 1
ATOM 1539 C CA . VAL A 1 198 ? -12.650 10.105 8.642 1.00 95.38 198 VAL A CA 1
ATOM 1540 C C . VAL A 1 198 ? -11.619 11.067 8.059 1.00 95.38 198 VAL A C 1
ATOM 1542 O O . VAL A 1 198 ? -11.967 11.857 7.169 1.00 95.38 198 VAL A O 1
ATOM 1545 N N . THR A 1 199 ? -10.365 10.961 8.496 1.00 91.62 199 THR A N 1
ATOM 1546 C CA . THR A 1 199 ? -9.196 11.647 7.937 1.00 91.62 199 THR A CA 1
ATOM 1547 C C . THR A 1 199 ? -8.195 10.634 7.380 1.00 91.62 199 THR A C 1
ATOM 1549 O O . THR A 1 199 ? -8.318 9.432 7.599 1.00 91.62 199 THR A O 1
ATOM 1552 N N . SER A 1 200 ? -7.235 11.130 6.601 1.00 89.06 200 SER A N 1
ATOM 1553 C CA . SER A 1 200 ? -6.071 10.357 6.175 1.00 89.06 200 SER A CA 1
ATOM 1554 C C . SER A 1 200 ? -4.853 10.936 6.876 1.00 89.06 200 SER A C 1
ATOM 1556 O O . SER A 1 200 ? -4.527 12.092 6.618 1.00 89.06 200 SER A O 1
ATOM 1558 N N . ASP A 1 201 ? -4.199 10.152 7.729 1.00 87.94 201 ASP A N 1
ATOM 1559 C CA . ASP A 1 201 ? -3.018 10.582 8.482 1.00 87.94 201 ASP A CA 1
ATOM 1560 C C . ASP A 1 201 ? -2.048 9.397 8.665 1.00 87.94 201 ASP A C 1
ATOM 1562 O O . ASP A 1 201 ? -2.500 8.290 8.980 1.00 87.94 201 ASP A O 1
ATOM 1566 N N . PRO A 1 202 ? -0.743 9.579 8.391 1.00 85.25 202 PRO A N 1
ATOM 1567 C CA . PRO A 1 202 ? 0.247 8.511 8.504 1.00 85.25 202 PRO A CA 1
ATOM 1568 C C . PRO A 1 202 ? 0.647 8.195 9.948 1.00 85.25 202 PRO A C 1
ATOM 1570 O O . PRO A 1 202 ? 1.304 7.178 10.166 1.00 85.25 202 PRO A O 1
ATOM 1573 N N . ILE A 1 203 ? 0.297 9.060 10.904 1.00 87.44 203 ILE A N 1
ATOM 1574 C CA . ILE A 1 203 ? 0.609 8.929 12.326 1.00 87.44 203 ILE A CA 1
ATOM 1575 C C . ILE A 1 203 ? -0.662 8.570 13.090 1.00 87.44 203 ILE A C 1
ATOM 1577 O O . ILE A 1 203 ? -0.709 7.493 13.660 1.00 87.44 203 ILE A O 1
ATOM 1581 N N . ALA A 1 204 ? -1.685 9.428 13.076 1.00 89.88 204 ALA A N 1
ATOM 1582 C CA . ALA A 1 204 ? -2.891 9.259 13.886 1.00 89.88 204 ALA A CA 1
ATOM 1583 C C . ALA A 1 204 ? -4.130 9.778 13.147 1.00 89.88 204 ALA A C 1
ATOM 1585 O O . ALA A 1 204 ? -4.345 10.987 13.020 1.00 89.88 204 ALA A O 1
ATOM 1586 N N . ALA A 1 205 ? -4.959 8.864 12.641 1.00 92.38 205 ALA A N 1
ATOM 1587 C CA . ALA A 1 205 ? -6.198 9.243 11.970 1.00 92.38 205 ALA A CA 1
ATOM 1588 C C . ALA A 1 205 ? -7.310 9.579 12.978 1.00 92.38 205 ALA A C 1
ATOM 1590 O O . ALA A 1 205 ? -7.349 9.079 14.099 1.00 92.38 205 ALA A O 1
ATOM 1591 N N . GLU A 1 206 ? -8.270 10.400 12.556 1.00 95.62 206 GLU A N 1
ATOM 1592 C CA . GLU A 1 206 ? -9.513 10.587 13.297 1.00 95.62 206 GLU A CA 1
ATOM 1593 C C . GLU A 1 206 ? -10.456 9.416 13.003 1.00 95.62 206 GLU A C 1
ATOM 1595 O O . GLU A 1 206 ? -10.755 9.122 11.839 1.00 95.62 206 GLU A O 1
ATOM 1600 N N . TRP A 1 207 ? -10.982 8.796 14.058 1.00 97.19 207 TRP A N 1
ATOM 1601 C CA . TRP A 1 207 ? -11.853 7.624 13.985 1.00 97.19 207 TRP A CA 1
ATOM 1602 C C . TRP A 1 207 ? -13.253 7.929 14.518 1.00 97.19 207 TRP A C 1
ATOM 1604 O O . TRP A 1 207 ? -13.426 8.665 15.490 1.00 97.19 207 TRP A O 1
ATOM 1614 N N . LYS A 1 208 ? -14.278 7.345 13.889 1.00 97.31 208 LYS A N 1
ATOM 1615 C CA . LYS A 1 208 ? -15.665 7.397 14.369 1.00 97.31 208 LYS A CA 1
ATOM 1616 C C . LYS A 1 208 ? -16.225 6.001 14.531 1.00 97.31 208 LYS A C 1
ATOM 1618 O O . LYS A 1 208 ? -16.089 5.196 13.621 1.00 97.31 208 LYS A O 1
ATOM 1623 N N . VAL A 1 209 ? -16.895 5.756 15.652 1.00 96.50 209 VAL A N 1
ATOM 1624 C CA . VAL A 1 209 ? -17.606 4.498 15.905 1.00 96.50 209 VAL A CA 1
ATOM 1625 C C . VAL A 1 209 ? -18.609 4.227 14.780 1.00 96.50 209 VAL A C 1
ATOM 1627 O O . VAL A 1 209 ? -19.311 5.142 14.343 1.00 96.50 209 VAL A O 1
ATOM 1630 N N . ILE A 1 210 ? -18.656 2.980 14.315 1.00 92.06 210 ILE A N 1
ATOM 1631 C CA . ILE A 1 210 ? -19.701 2.486 13.415 1.00 92.06 210 ILE A CA 1
ATOM 1632 C C . ILE A 1 210 ? -20.871 2.012 14.290 1.00 92.06 210 ILE A C 1
ATOM 1634 O O . ILE A 1 210 ? -20.679 1.169 15.165 1.00 92.06 210 ILE A O 1
ATOM 1638 N N . GLU A 1 211 ? -22.054 2.601 14.089 1.00 74.88 211 GLU A N 1
ATOM 1639 C CA . GLU A 1 211 ? -23.305 2.230 14.780 1.00 74.88 211 GLU A CA 1
ATOM 1640 C C . GLU A 1 211 ? -24.015 1.040 14.122 1.00 74.88 211 GLU A C 1
ATOM 1642 O O . GLU A 1 211 ? -24.055 0.987 12.868 1.00 74.88 211 GLU A O 1
#

pLDDT: mean 83.21, std 17.26, range [30.47, 98.44]

Sequence (211 aa):
MNGVIVHVIDIFDDLPKDAYQTTFNDCIFERADAGDFLKKAKEVVALNGYYGKLTLNDCTFSSGFTTGYFNFGVAESYLNDVYFDTETAVSMQPLSWARIDKFVLDDVSYGESVTTPFRFLDYMNTKPYATVTFKNMVLDSSQAGYAGADQIGTTKIVSDRLIYVGEDPTEADVPAFKGDTARLYAPVSGSPSEWVAVTSDPIAAEWKVIE